Protein AF-A0AAW8Q8Z8-F1 (afdb_monomer_lite)

Structure (mmCIF, N/CA/C/O backbone):
data_AF-A0AAW8Q8Z8-F1
#
_entry.id   AF-A0AAW8Q8Z8-F1
#
loop_
_atom_site.group_PDB
_atom_site.id
_atom_site.type_symbol
_atom_site.label_atom_id
_atom_site.label_alt_id
_atom_site.label_comp_id
_atom_site.label_asym_id
_atom_site.label_entity_id
_atom_site.label_seq_id
_atom_site.pdbx_PDB_ins_code
_atom_site.Cartn_x
_atom_site.Cartn_y
_atom_site.Cartn_z
_atom_site.occupancy
_atom_site.B_iso_or_equiv
_atom_site.auth_seq_id
_atom_site.auth_comp_id
_atom_site.auth_asym_id
_atom_site.auth_atom_id
_atom_site.pdbx_PDB_model_num
ATOM 1 N N . MET A 1 1 ? -15.275 8.521 -16.595 1.00 32.78 1 MET A N 1
ATOM 2 C CA . MET A 1 1 ? -14.794 9.861 -16.170 1.00 32.78 1 MET A CA 1
ATOM 3 C C . MET A 1 1 ? -14.706 9.966 -14.637 1.00 32.78 1 MET A C 1
ATOM 5 O O . MET A 1 1 ? -14.861 11.038 -14.075 1.00 32.78 1 MET A O 1
ATOM 9 N N . THR A 1 2 ? -14.415 8.843 -13.976 1.00 40.28 2 THR A N 1
ATOM 10 C CA . THR A 1 2 ? -14.333 8.640 -12.517 1.00 40.28 2 THR A CA 1
ATOM 11 C C . THR A 1 2 ? -12.889 8.384 -12.063 1.00 40.28 2 THR A C 1
ATOM 13 O O . THR A 1 2 ? -12.534 8.683 -10.934 1.00 40.28 2 THR A O 1
ATOM 16 N N . THR A 1 3 ? -12.022 7.945 -12.980 1.00 50.09 3 THR A N 1
ATOM 17 C CA . THR A 1 3 ? -10.625 7.541 -12.753 1.00 50.09 3 THR A CA 1
ATOM 18 C C . THR A 1 3 ? -9.707 8.685 -12.306 1.00 50.09 3 THR A C 1
ATOM 20 O O . THR A 1 3 ? -8.800 8.476 -11.517 1.00 50.09 3 THR A O 1
ATOM 23 N N . LYS A 1 4 ? -9.952 9.928 -12.746 1.00 41.41 4 LYS A N 1
ATOM 24 C CA . LYS A 1 4 ? -9.010 11.045 -12.526 1.00 41.41 4 LYS A CA 1
ATOM 25 C C . LYS A 1 4 ? -8.970 11.571 -11.081 1.00 41.41 4 LYS A C 1
ATOM 27 O O . LYS A 1 4 ? -7.989 12.195 -10.704 1.00 41.41 4 LYS A O 1
ATOM 32 N N . HIS A 1 5 ? -10.026 11.347 -10.293 1.00 44.41 5 HIS A N 1
ATOM 33 C CA . HIS A 1 5 ? -10.096 11.787 -8.890 1.00 44.41 5 HIS A CA 1
ATOM 34 C C . HIS A 1 5 ? -9.506 10.748 -7.922 1.00 44.41 5 HIS A C 1
ATOM 36 O O . HIS A 1 5 ? -8.988 11.119 -6.877 1.00 44.41 5 HIS A O 1
ATOM 42 N N . TYR A 1 6 ? -9.536 9.465 -8.297 1.00 58.19 6 TYR A N 1
ATOM 43 C CA . TYR A 1 6 ? -8.919 8.374 -7.537 1.00 58.19 6 TYR A CA 1
ATOM 44 C C . TYR A 1 6 ? -7.388 8.430 -7.563 1.00 58.19 6 TYR A C 1
ATOM 46 O O . TYR A 1 6 ? -6.739 8.115 -6.574 1.00 58.19 6 TYR A O 1
ATOM 54 N N . VAL A 1 7 ? -6.827 8.909 -8.672 1.00 61.44 7 VAL A N 1
ATOM 55 C CA . VAL A 1 7 ? -5.385 8.910 -8.929 1.00 61.44 7 VAL A CA 1
ATOM 56 C C . VAL A 1 7 ? -4.623 9.903 -8.041 1.00 61.44 7 VAL A C 1
ATOM 58 O O . VAL A 1 7 ? -3.568 9.558 -7.534 1.00 61.44 7 VAL A O 1
ATOM 61 N N . LEU A 1 8 ? -5.148 11.105 -7.777 1.00 61.59 8 LEU A N 1
ATOM 62 C CA . LEU A 1 8 ? -4.345 12.167 -7.145 1.00 61.59 8 LEU A CA 1
ATOM 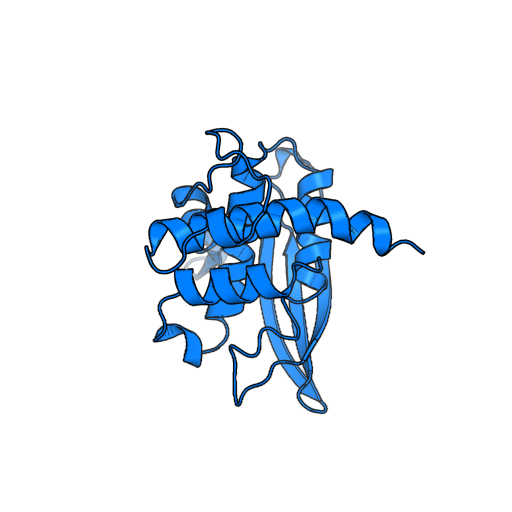63 C C . LEU A 1 8 ? -4.081 11.961 -5.644 1.00 61.59 8 LEU A C 1
ATOM 65 O O . LEU A 1 8 ? -2.961 12.190 -5.190 1.00 61.59 8 LEU A O 1
ATOM 69 N N . ASN A 1 9 ? -5.086 11.525 -4.874 1.00 70.56 9 ASN A N 1
ATOM 70 C CA . ASN A 1 9 ? -4.913 11.310 -3.430 1.00 70.56 9 ASN A CA 1
ATOM 71 C C . ASN A 1 9 ? -3.958 10.145 -3.167 1.00 70.56 9 ASN A C 1
ATOM 73 O O . ASN A 1 9 ? -2.993 10.296 -2.421 1.00 70.56 9 ASN A O 1
ATOM 77 N N . VAL A 1 10 ? -4.180 9.029 -3.863 1.00 83.44 10 VAL A N 1
AT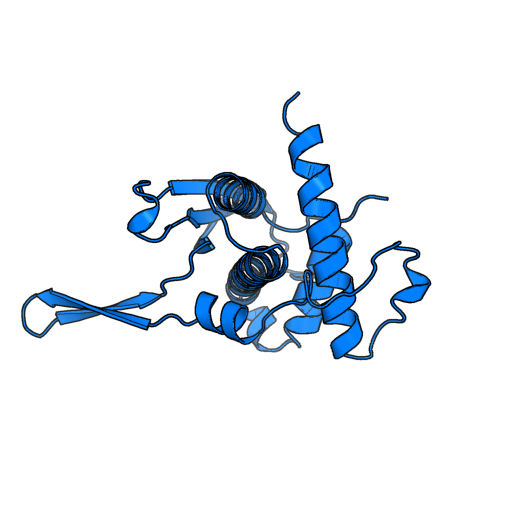OM 78 C CA . VAL A 1 10 ? -3.343 7.840 -3.715 1.00 83.44 10 VAL A CA 1
ATOM 79 C C . VAL A 1 10 ? -1.931 8.092 -4.242 1.00 83.44 10 VAL A C 1
ATOM 81 O O . VAL A 1 10 ? -0.970 7.645 -3.633 1.00 83.44 10 VAL A O 1
ATOM 84 N N . GLN A 1 11 ? -1.755 8.897 -5.296 1.00 83.38 11 GLN A N 1
ATOM 85 C CA . GLN A 1 11 ? -0.421 9.295 -5.760 1.00 83.38 11 GLN A CA 1
ATOM 86 C C . GLN A 1 11 ? 0.385 10.048 -4.697 1.00 83.38 11 GLN A C 1
ATOM 88 O O . GLN A 1 11 ? 1.570 9.772 -4.536 1.00 83.38 11 GLN A O 1
ATOM 93 N N . SER A 1 12 ? -0.219 10.984 -3.958 1.00 85.81 12 SER A N 1
ATOM 94 C CA . SER A 1 12 ? 0.491 11.694 -2.880 1.00 85.81 12 SER A CA 1
ATOM 95 C C . SER A 1 12 ? 0.935 10.743 -1.765 1.00 85.81 12 SER A C 1
ATOM 97 O O . SER A 1 12 ? 2.028 10.878 -1.213 1.00 85.81 12 SER A O 1
ATOM 99 N N . GLU A 1 13 ? 0.095 9.766 -1.443 1.00 90.38 13 GLU A N 1
ATOM 100 C CA . GLU A 1 13 ? 0.360 8.749 -0.429 1.00 90.38 13 GLU A CA 1
ATOM 101 C C . GLU A 1 13 ? 1.444 7.769 -0.892 1.00 90.38 13 GLU A C 1
ATOM 103 O O . GLU A 1 13 ? 2.383 7.507 -0.147 1.00 90.38 13 GLU A O 1
ATOM 108 N N . LEU A 1 14 ? 1.404 7.325 -2.152 1.00 89.62 14 LEU A N 1
ATOM 109 C CA . LEU A 1 14 ? 2.443 6.492 -2.767 1.00 89.62 14 LEU A CA 1
ATOM 110 C C . LEU A 1 14 ? 3.790 7.209 -2.849 1.00 89.62 14 LEU A C 1
ATOM 112 O O . LEU A 1 14 ? 4.819 6.595 -2.567 1.00 89.62 14 LEU A O 1
ATOM 116 N N . LYS A 1 15 ? 3.806 8.506 -3.187 1.00 88.81 15 LYS A N 1
ATOM 117 C CA . LYS A 1 15 ? 5.026 9.322 -3.120 1.00 88.81 15 LYS A CA 1
ATOM 118 C C . LYS A 1 15 ? 5.559 9.361 -1.684 1.00 88.81 15 LYS A C 1
ATOM 120 O O . LYS A 1 15 ? 6.750 9.164 -1.467 1.00 88.81 15 LYS A O 1
ATOM 125 N N . THR A 1 16 ? 4.677 9.554 -0.700 1.00 90.19 16 THR A N 1
ATOM 126 C CA . THR A 1 16 ? 5.046 9.599 0.726 1.00 90.19 16 THR A CA 1
ATOM 127 C C . THR A 1 16 ? 5.638 8.270 1.191 1.00 90.19 16 THR A C 1
ATOM 129 O O . THR A 1 16 ? 6.681 8.267 1.847 1.00 90.19 16 THR A O 1
ATOM 132 N N . ILE A 1 17 ? 5.024 7.153 0.793 1.00 90.38 17 ILE A N 1
ATOM 133 C CA . ILE A 1 17 ? 5.504 5.801 1.082 1.00 90.38 17 ILE A CA 1
ATOM 134 C C . ILE A 1 17 ? 6.865 5.561 0.426 1.00 90.38 17 ILE A C 1
ATOM 136 O O . ILE A 1 17 ? 7.828 5.218 1.108 1.00 90.38 17 ILE A O 1
ATOM 140 N N . SER A 1 18 ? 6.972 5.824 -0.878 1.00 87.44 18 SER A N 1
ATOM 141 C CA . SER A 1 18 ? 8.213 5.679 -1.650 1.00 87.44 18 SER A CA 1
ATOM 142 C C . SER A 1 18 ? 9.366 6.465 -1.030 1.00 87.44 18 SER A C 1
ATOM 144 O O . SER A 1 18 ? 10.452 5.919 -0.846 1.00 87.44 18 SER A O 1
ATOM 146 N N . SER A 1 19 ? 9.132 7.731 -0.672 1.00 86.25 19 SER A N 1
ATOM 147 C CA . SER A 1 19 ? 10.139 8.567 -0.022 1.00 86.25 19 SER A CA 1
ATOM 148 C C . SER A 1 19 ? 10.614 7.956 1.291 1.00 86.25 19 SER A C 1
ATOM 150 O O . SER A 1 19 ? 11.814 7.846 1.499 1.00 86.25 19 SER A O 1
ATOM 152 N N . GLN A 1 20 ? 9.712 7.512 2.169 1.00 86.62 20 GLN A N 1
ATOM 153 C CA . GLN A 1 20 ? 10.115 6.960 3.470 1.00 86.62 20 GLN A CA 1
ATOM 154 C C . GLN A 1 20 ? 10.914 5.661 3.330 1.00 86.62 20 GLN A C 1
ATOM 156 O O . GLN A 1 20 ? 12.012 5.562 3.878 1.00 86.62 20 GLN A O 1
ATOM 161 N N . LEU A 1 21 ? 10.430 4.713 2.524 1.00 85.62 21 LEU A N 1
ATOM 162 C CA . LEU A 1 21 ? 11.082 3.414 2.315 1.00 85.62 21 LEU A CA 1
ATOM 163 C C . LEU A 1 21 ? 12.487 3.549 1.722 1.00 85.62 21 LEU A C 1
ATOM 165 O O . LEU A 1 21 ? 13.453 2.937 2.183 1.00 85.62 21 LEU A O 1
ATOM 169 N N . LEU A 1 22 ? 12.624 4.383 0.691 1.00 79.00 22 LEU A N 1
ATOM 170 C CA . LEU A 1 22 ? 13.912 4.593 0.038 1.00 79.00 22 LEU A CA 1
ATOM 171 C C . LEU A 1 22 ? 14.880 5.394 0.931 1.00 79.00 22 LEU A C 1
ATOM 173 O O . LEU A 1 22 ? 16.096 5.236 0.793 1.00 79.00 22 LEU A O 1
ATOM 177 N N . LYS A 1 23 ? 14.363 6.191 1.883 1.00 78.88 23 LYS A N 1
ATOM 178 C CA . LYS A 1 23 ? 15.168 6.896 2.900 1.00 78.88 23 LYS A CA 1
ATOM 179 C C . LYS A 1 23 ? 15.805 5.923 3.864 1.00 78.88 23 LYS A C 1
ATOM 181 O O . LYS A 1 23 ? 17.008 5.985 4.098 1.00 78.88 23 LYS A O 1
ATOM 186 N N . GLU A 1 24 ? 14.978 5.052 4.437 1.00 78.88 24 GLU A N 1
ATOM 187 C CA . GLU A 1 24 ? 15.374 4.116 5.487 1.00 78.88 24 GLU A CA 1
ATOM 188 C C . GLU A 1 24 ? 16.435 3.130 4.985 1.00 78.88 24 GLU A C 1
ATOM 190 O O . GLU A 1 24 ? 17.346 2.765 5.725 1.00 78.88 24 GLU A O 1
ATOM 195 N N . THR A 1 25 ? 16.390 2.777 3.698 1.00 71.38 25 THR A N 1
ATOM 196 C CA . THR A 1 25 ? 17.388 1.902 3.062 1.00 71.38 25 THR A CA 1
ATOM 197 C C . THR A 1 25 ? 18.698 2.614 2.692 1.00 71.38 25 THR A C 1
ATOM 199 O O . THR A 1 25 ? 19.676 1.949 2.346 1.00 71.38 25 THR A O 1
ATOM 202 N N . GLY A 1 26 ? 18.754 3.952 2.750 1.00 66.69 26 GLY A N 1
ATOM 203 C CA . GLY A 1 26 ? 19.949 4.749 2.442 1.00 66.69 26 GLY A CA 1
ATOM 204 C C . GLY A 1 26 ? 20.425 4.661 0.986 1.00 66.69 26 GLY A C 1
ATOM 205 O O . GLY A 1 26 ? 21.570 5.010 0.696 1.00 66.69 26 GLY A O 1
ATOM 206 N N . ARG A 1 27 ? 19.581 4.159 0.072 1.00 62.22 27 ARG A N 1
ATOM 207 C CA . ARG A 1 27 ? 19.961 3.868 -1.323 1.00 62.22 27 ARG A CA 1
ATOM 208 C C . ARG A 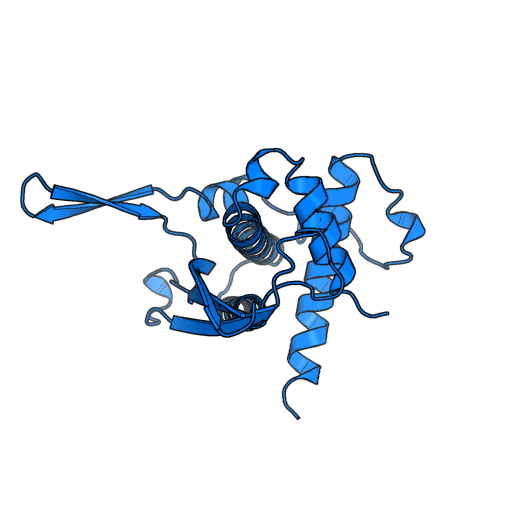1 27 ? 19.674 4.997 -2.305 1.00 62.22 27 ARG A C 1
ATOM 210 O O . ARG A 1 27 ? 20.312 5.038 -3.354 1.00 62.22 27 ARG A O 1
ATOM 217 N N . PHE A 1 28 ? 18.757 5.908 -1.982 1.00 66.94 28 PHE A N 1
ATOM 218 C CA . PHE A 1 28 ? 18.397 7.016 -2.863 1.00 66.94 28 PHE A CA 1
ATOM 219 C C . PHE A 1 28 ? 18.387 8.351 -2.132 1.00 66.94 28 PHE A C 1
ATOM 221 O O . PHE A 1 28 ? 17.920 8.461 -1.000 1.00 66.94 28 PHE A O 1
ATOM 228 N N . ASP A 1 29 ? 18.872 9.373 -2.830 1.00 67.00 29 ASP A N 1
ATOM 229 C CA . ASP A 1 29 ? 18.664 10.757 -2.438 1.00 67.00 29 ASP A CA 1
ATOM 230 C C . ASP A 1 29 ? 17.222 11.146 -2.778 1.00 67.00 29 ASP A C 1
ATOM 232 O O . ASP A 1 29 ? 16.879 11.329 -3.946 1.00 67.00 29 ASP A O 1
ATOM 236 N N . ILE A 1 30 ? 16.358 11.222 -1.770 1.00 67.56 30 ILE A N 1
ATOM 237 C CA . ILE A 1 30 ? 14.940 11.554 -1.967 1.00 67.56 30 ILE A CA 1
ATOM 238 C C . ILE A 1 30 ? 14.763 12.974 -2.476 1.00 67.56 30 ILE A C 1
ATOM 240 O O . ILE A 1 30 ? 13.848 13.229 -3.260 1.00 67.56 30 ILE A O 1
ATOM 244 N N . ASP A 1 31 ? 15.675 13.873 -2.103 1.00 71.06 31 ASP A N 1
ATOM 245 C CA . ASP A 1 31 ? 15.639 15.263 -2.543 1.00 71.06 31 ASP A CA 1
ATOM 246 C C . ASP A 1 31 ? 15.843 15.345 -4.067 1.00 71.06 31 ASP A C 1
ATOM 248 O O . ASP A 1 31 ? 15.324 16.248 -4.727 1.00 71.06 31 ASP A O 1
ATOM 252 N N . SER A 1 32 ? 16.507 14.345 -4.665 1.00 70.38 32 SER A N 1
ATOM 253 C CA . SER A 1 32 ? 16.679 14.233 -6.118 1.00 70.38 32 SER A CA 1
ATOM 254 C C . SER A 1 32 ? 15.387 13.918 -6.883 1.00 70.38 32 SER A C 1
ATOM 256 O O . SER A 1 32 ? 15.342 14.125 -8.097 1.00 70.38 32 SER A O 1
ATOM 258 N N . PHE A 1 33 ? 14.326 13.459 -6.205 1.00 74.12 33 PHE A N 1
ATOM 259 C CA . PHE A 1 33 ? 13.027 13.209 -6.838 1.00 74.12 33 PHE A CA 1
ATOM 260 C C . PHE A 1 33 ? 12.202 14.483 -7.040 1.00 74.12 33 PHE A C 1
ATOM 262 O O . PHE A 1 33 ? 11.226 14.454 -7.785 1.00 74.12 33 PHE A O 1
ATOM 269 N N . GLY A 1 34 ? 12.568 15.601 -6.399 1.00 74.75 34 GLY A N 1
ATOM 270 C CA . GLY A 1 34 ? 11.834 16.864 -6.530 1.00 74.75 34 GLY A CA 1
ATOM 271 C C . GLY A 1 34 ? 10.390 16.798 -6.023 1.00 74.75 34 GLY A C 1
ATOM 272 O O . GLY A 1 34 ? 9.569 17.642 -6.378 1.00 74.75 34 GLY A O 1
ATOM 273 N N . TRP A 1 35 ? 10.055 15.789 -5.217 1.00 84.69 35 TRP A N 1
ATOM 274 C CA . TRP A 1 35 ? 8.744 15.683 -4.597 1.00 84.69 35 TRP A CA 1
ATOM 275 C C . TRP A 1 35 ? 8.672 16.612 -3.388 1.00 84.69 35 TRP A C 1
ATOM 277 O O . TRP A 1 35 ? 9.464 16.506 -2.457 1.00 84.69 35 TRP A O 1
ATOM 287 N N . GLU A 1 36 ? 7.687 17.506 -3.383 1.00 79.25 36 GLU A N 1
ATOM 288 C CA . GLU A 1 36 ? 7.420 18.417 -2.267 1.00 79.25 36 GLU A CA 1
ATOM 289 C C . GLU A 1 36 ? 6.664 17.690 -1.137 1.00 79.25 36 GLU A C 1
ATOM 291 O O . GLU A 1 36 ? 5.514 18.006 -0.838 1.00 79.25 36 GLU A O 1
ATOM 296 N N . ILE A 1 37 ? 7.283 16.666 -0.537 1.00 81.12 37 ILE A N 1
ATOM 297 C CA . ILE A 1 37 ? 6.708 15.929 0.598 1.00 81.12 37 ILE A CA 1
ATOM 298 C C . ILE A 1 37 ? 7.420 16.332 1.879 1.00 81.12 37 ILE A C 1
ATOM 300 O O . ILE A 1 37 ? 8.583 16.000 2.100 1.00 81.12 37 ILE A O 1
ATOM 304 N N . GLU A 1 38 ? 6.691 17.010 2.758 1.00 82.25 38 GLU A N 1
ATOM 305 C CA . GLU A 1 38 ? 7.130 17.221 4.131 1.00 82.25 38 GLU A CA 1
ATOM 306 C C . GLU A 1 38 ? 6.886 15.941 4.939 1.00 82.25 38 GLU A C 1
ATOM 308 O O . GLU A 1 38 ? 5.760 15.449 5.015 1.00 82.25 38 GLU A O 1
ATOM 313 N N . HIS A 1 39 ? 7.941 15.384 5.532 1.00 78.38 39 HIS A N 1
ATOM 314 C CA . HIS A 1 39 ? 7.823 14.247 6.442 1.00 78.38 39 HIS A CA 1
ATOM 315 C C . HIS A 1 39 ? 7.531 14.752 7.854 1.00 78.38 39 HIS A C 1
ATOM 317 O O . HIS A 1 39 ? 8.374 15.414 8.462 1.00 78.38 39 HIS A O 1
ATOM 323 N N . THR A 1 40 ? 6.348 14.423 8.364 1.00 85.12 40 THR A N 1
ATOM 324 C CA . THR A 1 40 ? 5.879 14.775 9.707 1.00 85.12 40 THR A CA 1
ATOM 325 C C . THR A 1 40 ? 5.442 13.515 10.448 1.00 85.12 40 THR A C 1
ATOM 327 O O . THR A 1 40 ? 5.231 12.465 9.842 1.00 85.12 40 THR A O 1
ATOM 330 N N . ASP A 1 41 ? 5.247 13.615 11.763 1.00 82.88 41 ASP A N 1
ATOM 331 C CA . ASP A 1 41 ? 4.714 12.498 12.554 1.00 82.88 41 ASP A CA 1
ATOM 332 C C . ASP A 1 41 ? 3.320 12.050 12.053 1.00 82.88 41 ASP A C 1
ATOM 334 O O . ASP A 1 41 ? 2.965 10.877 12.156 1.00 82.88 41 ASP A O 1
ATOM 338 N N . ASP A 1 42 ? 2.547 12.958 11.441 1.00 85.69 42 ASP A N 1
ATOM 339 C CA . ASP A 1 42 ? 1.198 12.683 10.929 1.00 85.69 42 ASP A CA 1
ATOM 340 C C . ASP A 1 42 ? 1.183 11.791 9.680 1.00 85.69 42 ASP A C 1
ATOM 342 O O . ASP A 1 42 ? 0.163 11.156 9.404 1.00 85.69 42 ASP A O 1
ATOM 346 N N . ASN A 1 43 ? 2.272 11.752 8.905 1.00 87.75 43 ASN A N 1
ATOM 347 C CA . ASN A 1 43 ? 2.377 10.948 7.685 1.00 87.75 43 ASN A CA 1
ATOM 348 C C . ASN A 1 43 ? 3.497 9.902 7.737 1.00 87.75 43 ASN A C 1
ATOM 350 O O . ASN A 1 43 ? 3.811 9.301 6.710 1.00 87.75 43 ASN A O 1
ATOM 354 N N . TYR A 1 44 ? 4.062 9.655 8.920 1.00 90.12 44 TYR A N 1
ATOM 355 C CA . TYR A 1 44 ? 5.019 8.580 9.149 1.00 90.12 44 TYR A CA 1
ATOM 356 C C . TYR A 1 44 ? 4.358 7.200 8.996 1.00 90.12 44 TYR A C 1
ATOM 358 O O . TYR A 1 44 ? 3.223 7.002 9.434 1.00 90.12 44 TYR A O 1
ATOM 366 N N . ILE A 1 45 ? 5.052 6.247 8.369 1.00 89.44 45 ILE A N 1
ATOM 367 C CA . ILE A 1 45 ? 4.599 4.852 8.303 1.00 89.44 45 ILE A CA 1
ATOM 368 C C . ILE A 1 45 ? 4.854 4.189 9.655 1.00 89.44 45 ILE A C 1
ATOM 370 O O . ILE A 1 45 ? 5.995 4.027 10.079 1.00 89.44 45 ILE A O 1
ATOM 374 N N . ASP A 1 46 ? 3.787 3.747 10.308 1.00 87.50 46 ASP A N 1
ATOM 375 C CA . ASP A 1 46 ? 3.866 2.923 11.502 1.00 87.50 46 ASP A CA 1
ATOM 376 C C . ASP A 1 46 ? 4.123 1.461 11.109 1.00 87.50 46 ASP A C 1
ATOM 378 O O . ASP A 1 46 ? 3.239 0.723 10.658 1.00 87.50 46 ASP A O 1
ATOM 382 N N . TRP A 1 47 ? 5.371 1.038 11.289 1.00 80.94 47 TRP A N 1
ATOM 383 C CA . TRP A 1 47 ? 5.817 -0.315 10.985 1.00 80.94 47 TRP A CA 1
ATOM 384 C C . TRP A 1 47 ? 5.179 -1.395 11.867 1.00 80.94 47 TRP A C 1
ATOM 386 O O . TRP A 1 47 ? 5.043 -2.531 11.406 1.00 80.94 47 TRP A O 1
ATOM 396 N N . ASP A 1 48 ? 4.724 -1.059 13.078 1.00 82.19 48 ASP A N 1
ATOM 397 C CA . ASP A 1 48 ? 3.977 -1.993 13.923 1.00 82.19 48 ASP A CA 1
ATOM 398 C C . ASP A 1 48 ? 2.579 -2.235 13.341 1.00 82.19 48 ASP A C 1
ATOM 400 O O . ASP A 1 48 ? 2.084 -3.364 13.384 1.00 82.19 48 ASP A O 1
ATOM 404 N N . ILE A 1 49 ? 1.964 -1.221 12.717 1.00 83.50 49 ILE A N 1
ATOM 405 C CA . ILE A 1 49 ? 0.720 -1.392 11.954 1.00 83.50 49 ILE A CA 1
ATOM 406 C C . ILE A 1 49 ? 0.977 -2.172 10.669 1.00 83.50 49 ILE A C 1
ATOM 408 O O . ILE A 1 49 ? 0.201 -3.069 10.371 1.00 83.50 49 ILE A O 1
ATOM 412 N N . VAL A 1 50 ? 2.048 -1.898 9.916 1.00 81.38 50 VAL A N 1
ATOM 413 C CA . VAL A 1 50 ? 2.381 -2.657 8.690 1.00 81.38 50 VAL A CA 1
ATOM 414 C C . VAL A 1 50 ? 2.577 -4.145 9.000 1.00 81.38 50 VAL A C 1
ATOM 416 O O . VAL A 1 50 ? 1.989 -5.012 8.342 1.00 81.38 50 VAL A O 1
ATOM 419 N N . ALA A 1 51 ? 3.367 -4.448 10.033 1.00 69.62 51 ALA A N 1
ATOM 420 C CA . ALA A 1 51 ? 3.568 -5.807 10.516 1.00 69.62 51 ALA A CA 1
ATOM 421 C C . ALA A 1 51 ? 2.265 -6.384 11.088 1.00 69.62 51 ALA A C 1
ATOM 423 O O . ALA A 1 51 ? 1.906 -7.516 10.786 1.00 69.62 51 ALA A O 1
ATOM 424 N N . GLY A 1 52 ? 1.500 -5.603 11.850 1.00 62.34 52 GLY A N 1
ATOM 425 C CA . GLY A 1 52 ? 0.178 -5.984 12.343 1.00 62.34 52 GLY A CA 1
ATOM 426 C C . GLY A 1 52 ? -0.793 -6.329 11.212 1.00 62.34 52 GLY A C 1
ATOM 427 O O . GLY A 1 52 ? -1.482 -7.337 11.291 1.00 62.34 52 GLY A O 1
ATOM 428 N N . ASN A 1 53 ? -0.799 -5.575 10.117 1.00 58.50 53 ASN A N 1
ATOM 429 C CA . ASN A 1 53 ? -1.597 -5.854 8.928 1.00 58.50 53 ASN A CA 1
ATOM 430 C C . ASN A 1 53 ? -1.148 -7.181 8.293 1.00 58.50 53 ASN A C 1
ATOM 432 O O . ASN A 1 53 ? -1.964 -8.061 8.051 1.00 58.50 53 ASN A O 1
ATOM 436 N N . SER A 1 54 ? 0.166 -7.386 8.189 1.00 50.97 54 SER A N 1
ATOM 437 C CA . SER A 1 54 ? 0.766 -8.617 7.658 1.00 50.97 54 SER A CA 1
ATOM 438 C C . SER A 1 54 ? 0.594 -9.848 8.574 1.00 50.97 54 SER A C 1
ATOM 440 O O . SER A 1 54 ? 0.747 -10.978 8.113 1.00 50.97 54 SER A O 1
ATOM 442 N N . PHE A 1 55 ? 0.299 -9.667 9.872 1.00 45.81 55 PHE A N 1
ATOM 443 C CA . PHE A 1 55 ? 0.406 -10.735 10.880 1.00 45.81 55 PHE A CA 1
ATOM 444 C C . PHE A 1 55 ? -0.678 -10.753 11.978 1.00 45.81 55 PHE A C 1
ATOM 446 O O . PHE A 1 55 ? -0.543 -11.534 12.923 1.00 45.81 55 PHE A O 1
ATOM 453 N N . MET A 1 56 ? -1.761 -9.962 11.910 1.00 48.84 56 MET A N 1
ATOM 454 C CA . MET A 1 56 ? -2.791 -9.957 12.964 1.00 48.84 56 MET A CA 1
ATOM 455 C C . MET A 1 56 ? -3.456 -11.331 13.063 1.00 48.84 56 MET A C 1
ATOM 457 O O . MET A 1 56 ? -4.272 -11.723 12.230 1.00 48.84 56 MET A O 1
ATOM 461 N N . TYR A 1 57 ? -3.086 -12.058 14.112 1.00 45.69 57 TYR A N 1
ATOM 462 C CA . TYR A 1 57 ? -3.477 -13.431 14.370 1.00 45.69 57 TYR A CA 1
ATOM 463 C C . TYR A 1 57 ? -4.833 -13.455 15.076 1.00 45.69 57 TYR A C 1
ATOM 465 O O . TYR A 1 57 ? -4.924 -13.162 16.269 1.00 45.69 57 TYR A O 1
ATOM 473 N N . ARG A 1 58 ? -5.902 -13.812 14.358 1.00 47.19 58 ARG A N 1
ATOM 474 C CA . ARG A 1 58 ? -7.153 -14.225 14.999 1.00 47.19 58 ARG A CA 1
ATOM 475 C C . ARG A 1 58 ? -7.262 -15.735 14.908 1.00 47.19 58 ARG A C 1
ATOM 477 O O . ARG A 1 58 ? -7.308 -16.295 13.816 1.00 47.19 58 ARG A O 1
ATOM 484 N N . THR A 1 59 ? -7.337 -16.379 16.060 1.00 50.59 59 THR A N 1
ATOM 485 C CA . THR A 1 59 ? -7.740 -17.774 16.171 1.00 50.59 59 THR A CA 1
ATOM 486 C C . THR A 1 59 ? -9.212 -17.845 16.508 1.00 50.59 59 THR A C 1
ATOM 488 O O . THR A 1 59 ? -9.666 -17.264 17.493 1.00 50.59 59 THR A O 1
ATOM 491 N N . GLU A 1 60 ? -9.962 -18.550 15.674 1.00 50.78 60 GLU A N 1
ATOM 492 C CA . GLU A 1 60 ? -11.353 -18.876 15.945 1.00 50.78 60 GLU A CA 1
ATOM 493 C C . GLU A 1 60 ? -11.504 -20.393 15.952 1.00 50.78 60 GLU A C 1
ATOM 495 O O . GLU A 1 60 ? -11.006 -21.097 15.070 1.00 50.78 60 GLU A O 1
ATOM 500 N N . GLU A 1 61 ? -12.159 -20.909 16.986 1.00 58.66 61 GLU A N 1
ATOM 501 C CA . GLU A 1 61 ? -12.526 -22.315 17.056 1.00 58.66 61 GLU A CA 1
ATOM 502 C C . GLU A 1 61 ? -13.836 -22.486 16.282 1.00 58.66 61 GLU A C 1
ATOM 504 O O . GLU A 1 61 ? -14.914 -22.147 16.767 1.00 58.66 61 GLU A O 1
ATOM 509 N N . THR A 1 62 ? -13.728 -22.943 15.034 1.00 58.88 62 THR A N 1
ATOM 510 C CA . THR A 1 62 ? -14.893 -23.127 14.147 1.00 58.88 62 THR A CA 1
ATOM 511 C C . THR A 1 62 ? -15.702 -24.371 14.516 1.00 58.88 62 THR A C 1
ATOM 513 O O . THR A 1 62 ? -16.919 -24.402 14.347 1.00 58.88 62 THR A O 1
ATOM 516 N N . GLU A 1 63 ? -15.026 -25.373 15.079 1.00 54.00 63 GLU A N 1
ATOM 517 C CA . GLU A 1 63 ? -15.573 -26.610 15.636 1.00 54.00 63 GLU A CA 1
ATOM 518 C C . GLU A 1 63 ? -14.687 -27.051 16.815 1.00 54.00 63 GLU A C 1
ATOM 520 O O . GLU A 1 63 ? -13.514 -26.673 16.840 1.00 54.00 63 GLU A O 1
ATOM 525 N N . PRO A 1 64 ? -15.175 -27.871 17.768 1.00 59.75 64 PRO A N 1
ATOM 526 C CA . PRO A 1 64 ? -14.367 -28.328 18.900 1.00 59.75 64 PRO A CA 1
ATOM 527 C C . PRO A 1 64 ? -13.038 -28.966 18.462 1.00 59.75 64 PRO A C 1
ATOM 529 O O . PRO A 1 64 ? -13.023 -30.003 17.798 1.00 59.75 64 PRO A O 1
ATOM 532 N N . GLY A 1 65 ? -11.920 -28.351 18.848 1.00 69.75 65 GLY A N 1
ATOM 533 C CA . GLY A 1 65 ? -10.562 -28.766 18.485 1.00 69.75 65 GLY A CA 1
ATOM 534 C C . GLY A 1 65 ? -10.074 -28.293 17.110 1.00 69.75 65 GLY A C 1
ATOM 535 O O . GLY A 1 65 ? -8.932 -28.578 16.751 1.00 69.75 65 GLY A O 1
ATOM 536 N N . ASN A 1 66 ? -10.896 -27.561 16.355 1.00 39.84 66 ASN A N 1
ATOM 537 C CA . ASN A 1 66 ? -10.596 -27.084 15.009 1.00 39.84 66 ASN A CA 1
ATOM 538 C C . ASN A 1 66 ? -10.376 -25.565 15.026 1.00 39.84 66 ASN A C 1
ATOM 540 O O . ASN A 1 66 ? -11.280 -24.753 14.801 1.00 39.84 66 ASN A O 1
ATOM 544 N N . ILE A 1 67 ? -9.138 -25.195 15.351 1.00 46.53 67 ILE A N 1
ATOM 545 C CA . ILE A 1 67 ? -8.687 -23.808 15.415 1.00 46.53 67 ILE A CA 1
ATOM 546 C C . ILE A 1 67 ? -8.285 -23.374 14.011 1.00 46.53 67 ILE A C 1
ATOM 548 O O . ILE A 1 67 ? -7.292 -23.856 13.464 1.00 46.53 67 ILE A O 1
ATOM 552 N N . VAL A 1 68 ? -9.028 -22.430 13.446 1.00 42.66 68 VAL A N 1
ATOM 553 C CA . VAL A 1 68 ? -8.652 -21.793 12.190 1.00 42.66 68 VAL A CA 1
ATOM 554 C C . VAL A 1 68 ? -7.981 -20.467 12.514 1.00 42.66 68 VAL A C 1
ATOM 556 O O . VAL A 1 68 ? -8.475 -19.669 13.312 1.00 42.66 68 VAL A O 1
ATOM 559 N N . SER A 1 69 ? -6.801 -20.275 11.932 1.00 44.91 69 SER A N 1
ATOM 560 C CA . SER A 1 69 ? -6.049 -19.029 12.041 1.00 44.91 69 SER A CA 1
ATOM 561 C C . SER A 1 69 ? -6.363 -18.181 10.816 1.00 44.91 69 SER A C 1
ATOM 563 O O . SER A 1 69 ? -6.165 -18.640 9.692 1.00 44.91 69 SER A O 1
ATOM 565 N N . TYR A 1 70 ? -6.841 -16.960 11.028 1.00 48.56 70 TYR A N 1
ATOM 566 C CA . TYR A 1 70 ? -7.046 -15.991 9.958 1.00 48.56 70 TYR A CA 1
ATOM 567 C C . TYR A 1 70 ? -6.179 -14.766 10.218 1.00 48.56 70 TYR A C 1
ATOM 569 O O . TYR A 1 70 ? -6.153 -14.234 11.331 1.00 48.56 70 TYR A O 1
ATOM 577 N N . PHE A 1 71 ? -5.497 -14.317 9.170 1.00 51.38 71 PHE A N 1
ATOM 578 C CA . PHE A 1 71 ? -4.794 -13.043 9.154 1.00 51.38 71 PHE A CA 1
ATOM 579 C C . PHE A 1 71 ? -5.835 -11.921 9.035 1.00 51.38 71 PHE A C 1
ATOM 581 O O . PHE A 1 71 ? -6.685 -11.943 8.140 1.00 51.38 71 PHE A O 1
ATOM 588 N N . ARG A 1 72 ? -5.831 -10.971 9.973 1.00 55.53 72 ARG A N 1
ATOM 589 C CA . ARG A 1 72 ? -6.813 -9.879 10.053 1.00 55.53 72 ARG A CA 1
ATOM 590 C C . ARG A 1 72 ? -6.203 -8.555 9.596 1.00 55.53 72 ARG A C 1
ATOM 592 O O . ARG A 1 72 ? -6.200 -7.578 10.333 1.00 55.53 72 ARG A O 1
ATOM 599 N N . SER A 1 73 ? -5.690 -8.540 8.376 1.00 71.88 73 SER A N 1
ATOM 600 C CA . SER A 1 73 ? -5.336 -7.304 7.683 1.00 71.88 73 SER A CA 1
ATOM 601 C C . SER A 1 73 ? -6.619 -6.530 7.338 1.00 71.88 73 SER A C 1
ATOM 603 O O . SER A 1 73 ? -7.579 -7.146 6.854 1.00 71.88 73 SER A O 1
ATOM 605 N N . ILE A 1 74 ? -6.689 -5.216 7.606 1.00 86.62 74 ILE A N 1
ATOM 606 C CA . ILE A 1 74 ? -7.880 -4.409 7.255 1.00 86.62 74 ILE A CA 1
ATOM 607 C C . ILE A 1 74 ? -8.028 -4.340 5.736 1.00 86.62 74 ILE A C 1
ATOM 609 O O . ILE A 1 74 ? -9.147 -4.437 5.236 1.00 86.62 74 ILE A O 1
ATOM 613 N N . ILE A 1 75 ? -6.913 -4.197 5.018 1.00 88.25 75 ILE A N 1
ATOM 614 C CA . ILE A 1 75 ? -6.835 -4.291 3.559 1.00 88.25 75 ILE A CA 1
ATOM 615 C C . ILE A 1 75 ? -5.942 -5.485 3.241 1.00 88.25 75 ILE A C 1
ATOM 617 O O . ILE A 1 75 ? -4.735 -5.397 3.416 1.00 88.25 75 ILE A O 1
ATOM 621 N N . CYS A 1 76 ? -6.536 -6.577 2.770 1.00 83.88 76 CYS A N 1
ATOM 622 C CA . CYS A 1 76 ? -5.852 -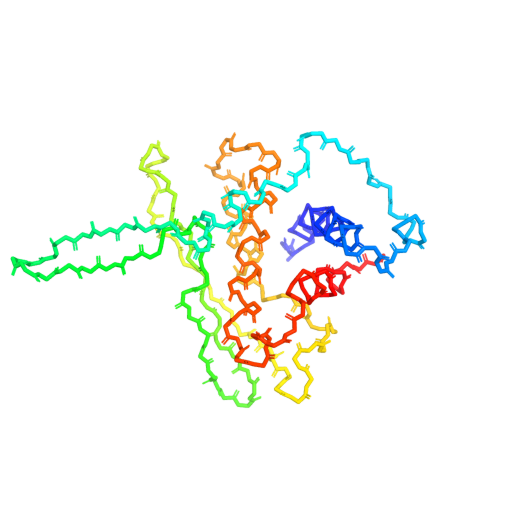7.854 2.614 1.00 83.88 76 CYS A CA 1
ATOM 623 C C . CYS A 1 76 ? -5.837 -8.316 1.161 1.00 83.88 76 CYS A C 1
ATOM 625 O O . CYS A 1 76 ? -6.899 -8.396 0.535 1.00 83.88 76 CYS A O 1
ATOM 627 N N . VAL A 1 77 ? -4.676 -8.711 0.642 1.00 82.50 77 VAL A N 1
ATOM 628 C CA . VAL A 1 77 ? -4.587 -9.439 -0.628 1.00 82.50 77 VAL A CA 1
ATOM 629 C C . VAL A 1 77 ? -4.938 -10.898 -0.359 1.00 82.50 77 VAL A C 1
ATOM 631 O O . VAL A 1 77 ? -4.147 -11.680 0.153 1.00 82.50 77 VAL A O 1
ATOM 634 N N . THR A 1 78 ? -6.173 -11.267 -0.682 1.00 81.12 78 THR A N 1
ATOM 635 C CA . THR A 1 78 ? -6.719 -12.594 -0.351 1.00 81.12 78 THR A CA 1
ATOM 636 C C . THR A 1 78 ? -6.418 -13.659 -1.388 1.00 81.12 78 THR A C 1
ATOM 638 O O . THR A 1 78 ? -6.467 -14.845 -1.067 1.00 81.12 78 THR A O 1
ATOM 641 N N . ASN A 1 79 ? -6.171 -13.256 -2.635 1.00 79.69 79 ASN A N 1
ATOM 642 C CA . ASN A 1 79 ? -5.908 -14.199 -3.705 1.00 79.69 79 ASN A CA 1
ATOM 643 C C . ASN A 1 79 ? -5.128 -13.556 -4.852 1.00 79.69 79 ASN A C 1
ATOM 645 O O . ASN A 1 79 ? -5.429 -12.428 -5.254 1.00 79.69 79 ASN A O 1
ATOM 649 N N . VAL A 1 80 ? -4.173 -14.308 -5.393 1.00 78.06 80 VAL A N 1
ATOM 650 C CA . VAL A 1 80 ? -3.399 -13.974 -6.590 1.00 78.06 80 VAL A CA 1
ATOM 651 C C . VAL A 1 80 ? -3.338 -15.240 -7.438 1.00 78.06 80 VAL A C 1
ATOM 653 O O . VAL A 1 80 ? -2.484 -16.102 -7.247 1.00 78.06 80 VAL A O 1
ATOM 656 N N . GLU A 1 81 ? -4.295 -15.387 -8.350 1.00 81.06 81 GLU A N 1
ATOM 657 C CA . GLU A 1 81 ? -4.411 -16.572 -9.204 1.00 81.06 81 GLU A CA 1
ATOM 658 C C . GLU A 1 81 ? -3.883 -16.283 -10.600 1.00 81.06 81 GLU A C 1
ATOM 660 O O . GLU A 1 81 ? -4.263 -15.293 -11.224 1.00 81.06 81 GLU A O 1
ATOM 665 N N . GLU A 1 82 ? -3.049 -17.177 -11.128 1.00 78.25 82 GLU A N 1
ATOM 666 C CA . GLU A 1 82 ? -2.672 -17.126 -12.536 1.00 78.25 82 GLU A CA 1
ATOM 667 C C . GLU A 1 82 ? -3.908 -17.395 -13.407 1.00 78.25 82 GLU A C 1
ATOM 669 O O . GLU A 1 82 ? -4.501 -18.475 -13.381 1.00 78.25 82 GLU A O 1
ATOM 674 N N . GLY A 1 83 ? -4.309 -16.383 -14.169 1.00 70.06 83 GLY A N 1
ATOM 675 C CA . GLY A 1 83 ? -5.374 -16.454 -15.156 1.00 70.06 83 GLY A CA 1
ATOM 676 C C . GLY A 1 83 ? -4.857 -16.859 -16.538 1.00 70.06 83 GLY A C 1
ATOM 677 O O . GLY A 1 83 ? -3.842 -17.532 -16.703 1.00 70.06 83 GLY A O 1
ATOM 678 N N . VAL A 1 84 ? -5.585 -16.454 -17.580 1.00 67.31 84 VAL A N 1
ATOM 679 C CA . VAL A 1 84 ? -5.261 -16.789 -18.976 1.00 67.31 84 VAL A CA 1
ATOM 680 C C . VAL A 1 84 ? -4.370 -15.695 -19.580 1.00 67.31 84 VAL A C 1
ATOM 682 O O . VAL A 1 84 ? -4.625 -14.511 -19.374 1.00 67.31 84 VAL A O 1
ATOM 685 N N . ASN A 1 85 ? -3.363 -16.078 -20.375 1.00 66.69 85 ASN A N 1
ATOM 686 C CA . ASN A 1 85 ? -2.448 -15.174 -21.100 1.00 66.69 85 ASN A CA 1
ATOM 687 C C . ASN A 1 85 ? -1.521 -14.305 -20.221 1.00 66.69 85 ASN A C 1
ATOM 689 O O . ASN A 1 85 ? -1.212 -13.180 -20.601 1.00 66.69 85 ASN A O 1
ATOM 693 N N . GLY A 1 86 ? -1.066 -14.803 -19.066 1.00 66.12 86 GLY A N 1
ATOM 694 C CA . GLY A 1 86 ? -0.130 -14.063 -18.200 1.00 66.12 86 GLY A CA 1
ATOM 695 C C . GLY A 1 86 ? -0.780 -12.955 -17.362 1.00 66.12 86 GLY A C 1
ATOM 696 O O . GLY A 1 86 ? -0.085 -12.207 -16.681 1.00 66.12 86 GLY A O 1
ATOM 697 N N . LEU A 1 87 ? -2.113 -12.865 -17.384 1.00 79.62 87 LEU A N 1
ATOM 698 C CA . LEU A 1 87 ? -2.881 -12.034 -16.465 1.00 79.62 87 LEU A CA 1
ATOM 699 C C . LEU A 1 87 ? -3.147 -12.798 -15.175 1.00 79.62 87 LEU A C 1
ATOM 701 O O . LEU A 1 87 ? -3.589 -13.942 -15.210 1.00 79.62 87 LEU A O 1
ATOM 705 N N . TYR A 1 88 ? -2.943 -12.136 -14.051 1.00 83.06 88 TYR A N 1
ATOM 706 C CA . TYR A 1 88 ? -3.269 -12.617 -12.724 1.00 83.06 88 TYR A CA 1
ATOM 707 C C . TYR A 1 88 ? -4.570 -11.999 -12.249 1.00 83.06 88 TYR A C 1
ATOM 709 O O . TYR A 1 88 ? -4.764 -10.789 -12.350 1.00 83.06 88 TYR A O 1
ATOM 717 N N . LYS A 1 89 ? -5.459 -12.819 -11.700 1.00 86.69 89 LYS A N 1
ATOM 718 C CA . LYS A 1 89 ? -6.629 -12.333 -10.986 1.00 86.69 89 LYS A CA 1
ATOM 719 C C . LYS A 1 89 ? -6.208 -11.994 -9.561 1.00 86.69 89 LYS A C 1
ATOM 721 O O . LYS A 1 89 ? -5.852 -12.886 -8.793 1.00 86.69 89 LYS A O 1
ATOM 726 N N . VAL A 1 90 ? -6.262 -10.712 -9.218 1.00 85.38 90 VAL A N 1
ATOM 727 C CA . VAL A 1 90 ? -5.952 -10.214 -7.875 1.00 85.38 90 VAL A CA 1
ATOM 728 C C . VAL A 1 90 ? -7.256 -9.897 -7.161 1.00 85.38 90 VAL A C 1
ATOM 730 O O . VAL A 1 90 ? -8.105 -9.187 -7.703 1.00 85.38 90 VAL A O 1
ATOM 733 N N . MET A 1 91 ? -7.416 -10.425 -5.949 1.00 89.62 91 MET A N 1
ATOM 734 C CA . MET A 1 91 ? -8.567 -10.155 -5.093 1.00 89.62 91 MET A CA 1
ATOM 735 C C . MET A 1 91 ? -8.126 -9.533 -3.774 1.00 89.62 91 MET A C 1
ATOM 737 O O . MET A 1 91 ? -7.376 -10.140 -3.006 1.00 89.62 91 MET A O 1
ATOM 741 N N . VAL A 1 92 ? -8.656 -8.347 -3.490 1.00 89.25 92 VAL A N 1
ATOM 742 C CA . VAL A 1 92 ? -8.378 -7.588 -2.271 1.00 89.25 92 VAL A CA 1
ATOM 743 C C . VAL A 1 92 ? -9.649 -7.492 -1.433 1.00 89.25 92 VAL A C 1
ATOM 745 O O . VAL A 1 92 ? -10.721 -7.161 -1.938 1.00 89.25 92 VAL A O 1
ATOM 748 N N . LYS A 1 93 ? -9.539 -7.789 -0.142 1.00 90.75 93 LYS A N 1
ATOM 749 C CA . LYS A 1 93 ? -10.616 -7.697 0.845 1.00 90.75 93 LYS A CA 1
ATOM 750 C C . LYS A 1 93 ? -10.403 -6.468 1.720 1.00 90.75 93 LYS A C 1
ATOM 752 O O . LYS A 1 93 ? -9.294 -6.247 2.192 1.00 90.75 93 LYS A O 1
ATOM 757 N N . VAL A 1 94 ? -11.477 -5.736 2.006 1.00 90.94 94 VAL A N 1
ATOM 758 C CA . VAL A 1 94 ? -11.530 -4.752 3.090 1.00 90.94 94 VAL A CA 1
ATOM 759 C C . VAL A 1 94 ? -12.458 -5.253 4.190 1.00 90.94 94 VAL A C 1
ATOM 761 O O . VAL A 1 94 ? -13.643 -5.494 3.948 1.00 90.94 94 VAL A O 1
ATOM 764 N N . ASP A 1 95 ? -11.911 -5.411 5.390 1.00 88.50 95 ASP A N 1
ATOM 765 C CA . ASP A 1 95 ? -12.584 -5.955 6.572 1.00 88.50 95 ASP A CA 1
ATOM 766 C C . ASP A 1 95 ? -12.420 -4.972 7.738 1.00 88.50 95 ASP A C 1
ATOM 768 O O . ASP A 1 95 ? -11.420 -4.975 8.458 1.00 88.50 95 ASP A O 1
ATOM 772 N N . LEU A 1 96 ? -13.374 -4.045 7.844 1.00 87.00 96 LEU A N 1
ATOM 773 C CA . LEU A 1 96 ? -13.332 -2.970 8.832 1.00 87.00 96 LEU A CA 1
ATOM 774 C C . LEU A 1 96 ? -13.735 -3.481 10.228 1.00 87.00 96 LEU A C 1
ATOM 776 O O . LEU A 1 96 ? -14.546 -4.402 10.338 1.00 87.00 96 LEU A O 1
ATOM 780 N N . PRO A 1 97 ? -13.242 -2.852 11.311 1.00 83.88 97 PRO A N 1
ATOM 781 C CA . PRO A 1 97 ? -13.695 -3.155 12.665 1.00 83.88 97 PRO A CA 1
ATOM 782 C C . PRO A 1 97 ? -15.221 -3.036 12.826 1.00 83.88 97 PRO A C 1
ATOM 784 O O . PRO A 1 97 ? -15.860 -2.177 12.215 1.00 83.88 97 PRO A O 1
ATOM 787 N N . GLU A 1 98 ? -15.804 -3.864 13.699 1.00 80.62 98 GLU A N 1
ATOM 788 C CA . GLU A 1 98 ? -17.264 -3.961 13.897 1.00 80.62 98 GLU A CA 1
ATOM 789 C C . GLU A 1 98 ? -17.928 -2.622 14.250 1.00 80.62 98 GLU A C 1
ATOM 791 O O . GLU A 1 98 ? -19.080 -2.390 13.889 1.00 80.62 98 GLU A O 1
ATOM 796 N N . GLU A 1 99 ? -17.197 -1.714 14.903 1.00 85.75 99 GLU A N 1
ATOM 797 C CA . GLU A 1 99 ? -17.668 -0.370 15.262 1.00 85.75 99 GLU A CA 1
ATOM 798 C C . GLU A 1 99 ? -18.076 0.489 14.054 1.00 85.75 99 GLU A C 1
ATOM 800 O O . GLU A 1 99 ? -18.890 1.402 14.198 1.00 85.75 99 GLU A O 1
ATOM 805 N N . TYR A 1 100 ? -17.556 0.184 12.861 1.00 87.19 100 TYR A N 1
ATOM 806 C CA . TYR A 1 100 ? -17.950 0.850 11.622 1.00 87.19 100 TYR A CA 1
ATOM 807 C C . TYR A 1 100 ? -19.270 0.306 11.059 1.00 87.19 100 TYR A C 1
ATOM 809 O O . TYR A 1 100 ? -19.900 0.974 10.242 1.00 87.19 100 TYR A O 1
ATOM 817 N N . GLY A 1 101 ? -19.716 -0.881 11.490 1.00 85.44 101 GLY A N 1
ATOM 818 C CA . GLY A 1 101 ? -20.991 -1.481 11.083 1.00 85.44 101 GLY A CA 1
ATOM 819 C C . GLY A 1 101 ? -21.102 -1.782 9.584 1.00 85.44 101 GLY A C 1
ATOM 820 O O . GLY A 1 101 ? -22.212 -1.849 9.053 1.00 85.44 101 GLY A O 1
ATOM 821 N N . LEU A 1 102 ? -19.971 -1.926 8.889 1.00 89.81 102 LEU A N 1
ATOM 822 C CA . LEU A 1 102 ? -19.912 -2.156 7.447 1.00 89.81 102 LEU A CA 1
ATOM 823 C C . LEU A 1 102 ? -19.610 -3.627 7.136 1.00 89.81 102 LEU A C 1
ATOM 825 O O . LEU A 1 102 ? -18.807 -4.246 7.833 1.00 89.81 102 LEU A O 1
ATOM 829 N N . PRO A 1 103 ? -20.237 -4.203 6.094 1.00 88.75 103 PRO A N 1
ATOM 830 C CA . PRO A 1 103 ? -19.920 -5.556 5.668 1.00 88.75 103 PRO A CA 1
ATOM 831 C C . PRO A 1 103 ? -18.521 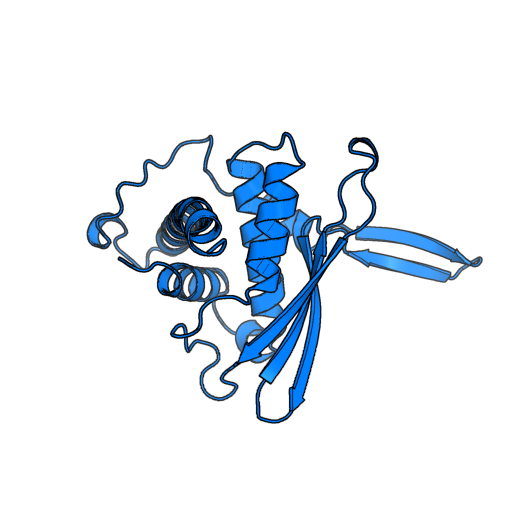-5.616 5.049 1.00 88.75 103 PRO A C 1
ATOM 833 O O . PRO A 1 103 ? -18.043 -4.642 4.462 1.00 88.75 103 PRO A O 1
ATOM 836 N N . VAL A 1 104 ? -17.915 -6.802 5.106 1.00 89.50 104 VAL A N 1
ATOM 837 C CA . VAL A 1 104 ? -16.689 -7.115 4.365 1.00 89.50 104 VAL A CA 1
ATOM 838 C C . VAL A 1 104 ? -16.906 -6.840 2.877 1.00 89.50 104 VAL A C 1
ATOM 840 O O . VAL A 1 104 ? -17.909 -7.267 2.297 1.00 89.50 104 VAL A O 1
ATOM 843 N N . LYS A 1 105 ? -15.956 -6.143 2.251 1.00 94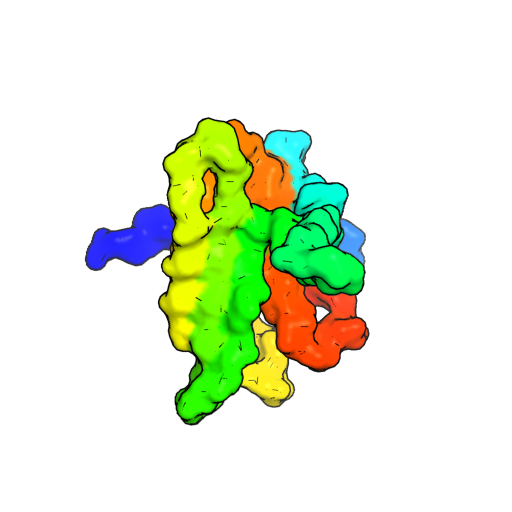.25 105 LYS A N 1
ATOM 844 C CA . LYS A 1 105 ? -16.016 -5.778 0.834 1.00 94.25 105 LYS A CA 1
ATOM 845 C C . LYS A 1 105 ? -14.854 -6.384 0.060 1.00 94.25 105 LYS A C 1
ATOM 847 O O . LYS A 1 105 ? -13.736 -6.412 0.555 1.00 94.25 105 LYS A O 1
ATOM 852 N N . PHE A 1 106 ? -15.121 -6.828 -1.164 1.00 93.81 106 PHE A N 1
ATOM 853 C CA . PHE A 1 106 ? -14.121 -7.408 -2.057 1.00 93.81 106 PHE A CA 1
ATOM 854 C C . PHE A 1 106 ? -13.967 -6.554 -3.312 1.00 93.81 106 PHE A C 1
ATOM 856 O O . PHE A 1 106 ? -14.950 -6.024 -3.835 1.00 93.81 106 PHE A O 1
ATOM 863 N N . PHE A 1 107 ? -12.730 -6.457 -3.779 1.00 92.62 107 PHE A N 1
ATOM 864 C CA . PHE A 1 107 ? -12.312 -5.781 -4.997 1.00 92.62 107 PHE A CA 1
ATOM 865 C C . PHE A 1 107 ? -11.531 -6.783 -5.836 1.00 92.62 107 PHE A C 1
ATOM 867 O O . PHE A 1 107 ? -10.725 -7.545 -5.299 1.00 92.62 107 PHE A O 1
ATOM 874 N N . GLU A 1 108 ? -11.784 -6.810 -7.139 1.00 92.50 108 GLU A N 1
ATOM 875 C CA . GLU A 1 108 ? -11.103 -7.721 -8.053 1.00 92.50 108 GLU A CA 1
ATOM 876 C C . GLU A 1 108 ? -10.630 -6.986 -9.300 1.00 92.50 108 GLU A C 1
ATOM 878 O O . GLU A 1 108 ? -11.333 -6.132 -9.840 1.00 92.50 108 GLU A O 1
ATOM 883 N N . CYS A 1 109 ? -9.443 -7.343 -9.776 1.00 87.62 109 CYS A N 1
ATOM 884 C CA . CYS A 1 109 ? -8.936 -6.876 -11.057 1.00 87.62 109 CYS A CA 1
ATOM 885 C C . CYS A 1 109 ? -8.074 -7.952 -11.722 1.00 87.62 109 CYS A C 1
ATOM 887 O O . CYS A 1 109 ? -7.620 -8.904 -11.082 1.00 87.62 109 CYS A O 1
ATOM 889 N N . ASN A 1 110 ? -7.837 -7.778 -13.021 1.00 87.94 110 ASN A N 1
ATOM 890 C CA . ASN A 1 110 ? -6.784 -8.503 -13.720 1.00 87.94 110 ASN A CA 1
ATOM 891 C C . ASN A 1 110 ? -5.524 -7.639 -13.707 1.00 87.94 110 ASN A C 1
ATOM 893 O O . ASN A 1 110 ? -5.597 -6.449 -14.003 1.00 87.94 110 ASN A O 1
ATOM 897 N N . TYR A 1 111 ? -4.388 -8.240 -13.388 1.00 83.31 111 TYR A N 1
ATOM 898 C CA . TYR A 1 111 ? -3.095 -7.584 -13.302 1.00 83.31 111 TYR A CA 1
ATOM 899 C C . TYR A 1 111 ? -2.083 -8.337 -14.159 1.00 83.31 111 TYR A C 1
ATOM 901 O O . TYR A 1 111 ? -2.004 -9.561 -14.110 1.00 83.31 111 TYR A O 1
ATOM 909 N N . GLU A 1 112 ? -1.325 -7.624 -14.977 1.00 79.44 112 GLU A N 1
ATOM 910 C CA . GLU A 1 112 ? -0.313 -8.238 -15.828 1.00 79.44 112 GLU A CA 1
ATOM 911 C C . GLU A 1 112 ? 1.007 -8.305 -15.065 1.00 79.44 112 GLU A C 1
ATOM 913 O O . GLU A 1 112 ? 1.703 -7.304 -14.932 1.00 79.44 112 GLU A O 1
ATOM 918 N N . PHE A 1 113 ? 1.328 -9.486 -14.543 1.00 72.94 113 PHE A N 1
ATOM 919 C CA . PHE A 1 113 ? 2.563 -9.709 -13.802 1.00 72.94 113 PHE A CA 1
ATOM 920 C C . PHE A 1 113 ? 3.631 -10.293 -14.723 1.00 72.94 113 PHE A C 1
ATOM 922 O O . PHE A 1 113 ? 3.451 -11.369 -15.306 1.00 72.94 113 PHE A O 1
ATOM 929 N N . ASP A 1 114 ? 4.769 -9.611 -14.817 1.00 70.50 114 ASP A N 1
ATOM 930 C CA . ASP A 1 114 ? 5.928 -10.140 -15.521 1.00 70.50 114 ASP A CA 1
ATOM 931 C C . ASP A 1 114 ? 6.700 -11.112 -14.616 1.00 70.50 114 ASP A C 1
ATOM 933 O O . ASP A 1 114 ? 7.541 -10.732 -13.808 1.00 70.50 114 ASP A O 1
ATOM 937 N N . LYS A 1 115 ? 6.451 -12.415 -14.791 1.00 63.88 115 LYS A N 1
ATOM 938 C CA . LYS A 1 115 ? 7.205 -13.478 -14.101 1.00 63.88 115 LYS A CA 1
ATOM 939 C C . LYS A 1 115 ? 8.713 -13.442 -14.380 1.00 63.88 115 LYS A C 1
ATOM 941 O O . LYS A 1 115 ? 9.478 -14.016 -13.608 1.00 63.88 115 LYS A O 1
ATOM 946 N N . SER A 1 116 ? 9.133 -12.887 -15.518 1.00 64.81 116 SER A N 1
ATOM 947 C CA . SER A 1 116 ? 10.539 -12.843 -15.934 1.00 64.81 116 SER A CA 1
ATOM 948 C C . SER A 1 116 ? 11.289 -11.660 -15.330 1.00 64.81 116 SER A C 1
ATOM 950 O O . SER A 1 116 ? 12.495 -11.754 -15.096 1.00 64.81 116 SER A O 1
ATOM 952 N N . ASN A 1 117 ? 10.559 -10.593 -15.014 1.00 65.94 117 ASN A N 1
ATOM 953 C CA . ASN A 1 117 ? 11.033 -9.468 -14.237 1.00 65.94 117 ASN A CA 1
ATOM 954 C C . ASN A 1 117 ? 9.921 -9.011 -13.284 1.00 65.94 117 ASN A C 1
ATOM 956 O O . ASN A 1 117 ? 9.185 -8.084 -13.602 1.00 65.94 117 ASN A O 1
ATOM 960 N N . PRO A 1 118 ? 9.802 -9.627 -12.098 1.00 56.91 118 PRO A N 1
ATOM 961 C CA . PRO A 1 118 ? 8.810 -9.222 -11.107 1.00 56.91 118 PRO A CA 1
ATOM 962 C C . PRO A 1 118 ? 8.939 -7.749 -10.714 1.00 56.91 118 PRO A C 1
ATOM 964 O O . PRO A 1 118 ? 7.955 -7.122 -10.357 1.00 56.91 118 PRO A O 1
ATOM 967 N N . LEU A 1 119 ? 10.153 -7.196 -10.802 1.00 58.44 119 LEU A N 1
ATOM 968 C CA . LEU A 1 119 ? 10.456 -5.780 -10.613 1.00 58.44 119 LEU A CA 1
ATOM 969 C C . LEU A 1 119 ? 10.203 -4.932 -11.866 1.00 58.44 119 LEU A C 1
ATOM 971 O O . LEU A 1 119 ? 10.700 -3.808 -11.945 1.00 58.44 119 LEU A O 1
ATOM 975 N N . ASP A 1 120 ? 9.499 -5.438 -12.878 1.00 66.62 120 ASP A N 1
ATOM 976 C CA . ASP A 1 120 ? 9.022 -4.603 -13.973 1.00 66.62 120 ASP A CA 1
ATOM 977 C C . ASP A 1 120 ? 7.938 -3.672 -13.434 1.00 66.62 120 ASP A C 1
ATOM 979 O O . ASP A 1 120 ? 6.738 -3.943 -13.449 1.00 66.62 120 ASP A O 1
ATOM 983 N N . THR A 1 121 ? 8.404 -2.544 -12.918 1.00 61.09 121 THR A N 1
ATOM 984 C CA . THR A 1 121 ? 7.571 -1.551 -12.266 1.00 61.09 121 THR A CA 1
ATOM 985 C C . THR A 1 121 ? 6.753 -0.733 -13.265 1.00 61.09 121 THR A C 1
ATOM 987 O O . THR A 1 121 ? 5.931 0.074 -12.851 1.00 61.09 121 THR A O 1
ATOM 990 N N . THR A 1 122 ? 6.886 -0.963 -14.580 1.00 66.50 122 THR A N 1
ATOM 991 C CA . THR A 1 122 ? 6.132 -0.227 -15.613 1.00 66.50 122 THR A CA 1
ATOM 992 C C . THR A 1 122 ? 4.614 -0.374 -15.500 1.00 66.50 122 THR A C 1
ATOM 994 O O . THR A 1 122 ? 3.886 0.406 -16.117 1.00 66.50 122 THR A O 1
ATOM 997 N N . LYS A 1 123 ? 4.134 -1.359 -14.731 1.00 69.62 123 LYS A N 1
ATOM 998 C CA . LYS A 1 123 ? 2.706 -1.644 -14.545 1.00 69.62 123 LYS A CA 1
ATOM 999 C C . LYS A 1 123 ? 2.186 -1.409 -13.132 1.00 69.62 123 LYS A C 1
ATOM 1001 O O . LYS A 1 123 ? 0.985 -1.575 -12.931 1.00 69.62 123 LYS A O 1
ATOM 1006 N N . GLY A 1 124 ? 3.051 -1.022 -12.192 1.00 74.38 124 GLY A N 1
ATOM 1007 C CA . GLY A 1 124 ? 2.589 -0.575 -10.884 1.00 74.38 124 GLY A CA 1
ATOM 1008 C C . GLY A 1 124 ? 1.913 -1.628 -10.010 1.00 74.38 124 GLY A C 1
ATOM 1009 O O . GLY A 1 124 ? 2.152 -2.819 -10.194 1.00 74.38 124 GLY A O 1
ATOM 1010 N N . TYR A 1 125 ? 1.057 -1.212 -9.074 1.00 81.69 125 TYR A N 1
ATOM 1011 C CA . TYR A 1 125 ? 0.198 -2.103 -8.280 1.00 81.69 125 TYR A CA 1
ATOM 1012 C C . TYR A 1 125 ? -1.163 -2.383 -8.948 1.00 81.69 125 TYR A C 1
ATOM 1014 O O . TYR A 1 125 ? -1.638 -1.609 -9.778 1.00 81.69 125 TYR A O 1
ATOM 1022 N N . PRO A 1 126 ? -1.846 -3.482 -8.570 1.00 84.88 126 PRO A N 1
ATOM 1023 C CA . PRO A 1 126 ? -3.173 -3.809 -9.092 1.00 84.88 126 PRO A CA 1
ATOM 1024 C C . PRO A 1 126 ? -4.251 -2.772 -8.731 1.00 84.88 126 PRO A C 1
ATOM 1026 O O . PRO A 1 126 ? -4.367 -2.376 -7.571 1.00 84.88 126 PRO A O 1
ATOM 1029 N N . ASP A 1 127 ? -5.138 -2.446 -9.682 1.00 85.94 127 ASP A N 1
ATOM 1030 C CA . ASP A 1 127 ? -6.269 -1.517 -9.484 1.00 85.94 127 ASP A CA 1
ATOM 1031 C C . ASP A 1 127 ? -7.140 -1.857 -8.262 1.00 85.94 127 ASP A C 1
ATOM 1033 O O . ASP A 1 127 ? -7.580 -0.967 -7.530 1.00 85.94 127 ASP A O 1
ATOM 1037 N N . ALA A 1 128 ? -7.352 -3.149 -7.990 1.00 89.06 128 ALA A N 1
ATOM 1038 C CA . ALA A 1 128 ? -8.130 -3.610 -6.842 1.00 89.06 128 ALA A CA 1
ATOM 1039 C C . ALA A 1 128 ? -7.558 -3.129 -5.496 1.00 89.06 128 ALA A C 1
ATOM 1041 O O . ALA A 1 128 ? -8.322 -2.890 -4.560 1.00 89.06 128 ALA A O 1
ATOM 1042 N N . LEU A 1 129 ? -6.235 -2.961 -5.392 1.00 88.75 129 LEU A N 1
ATOM 1043 C CA . LEU A 1 129 ? -5.575 -2.461 -4.186 1.00 88.75 129 LEU A CA 1
ATOM 1044 C C . LEU A 1 129 ? -5.867 -0.967 -3.984 1.00 88.75 129 LEU A C 1
ATOM 1046 O O . LEU A 1 129 ? -6.188 -0.550 -2.870 1.00 88.75 129 LEU A O 1
ATOM 1050 N N . TYR A 1 130 ? -5.867 -0.178 -5.062 1.00 87.56 130 TYR A N 1
ATOM 1051 C CA . TYR A 1 130 ? -6.258 1.233 -5.010 1.00 87.56 130 TYR A CA 1
ATOM 1052 C C . TYR A 1 130 ? -7.725 1.409 -4.635 1.00 87.56 130 TYR A C 1
ATOM 1054 O O . TYR A 1 130 ? -8.052 2.201 -3.750 1.00 87.56 130 TYR A O 1
ATOM 1062 N N . GLU A 1 131 ? -8.621 0.658 -5.273 1.00 90.38 131 GLU A N 1
ATOM 1063 C CA . GLU A 1 131 ? -10.052 0.735 -4.982 1.00 90.38 131 GLU A CA 1
ATOM 1064 C C . GLU A 1 131 ? -10.365 0.332 -3.535 1.00 90.38 131 GLU A C 1
ATOM 1066 O O . GLU A 1 131 ? -11.173 0.991 -2.867 1.00 90.38 131 GLU A O 1
ATOM 1071 N N . ALA A 1 132 ? -9.685 -0.703 -3.033 1.00 91.50 132 ALA A N 1
ATOM 1072 C CA . ALA A 1 132 ? -9.770 -1.127 -1.644 1.00 91.50 132 ALA A CA 1
ATOM 1073 C C . ALA A 1 132 ? -9.307 -0.025 -0.687 1.00 91.50 132 ALA A C 1
ATOM 1075 O O . ALA A 1 132 ? -10.030 0.312 0.255 1.00 91.50 132 ALA A O 1
ATOM 1076 N N . TYR A 1 133 ? -8.154 0.588 -0.961 1.00 91.44 133 TYR A N 1
ATOM 1077 C CA . TYR A 1 133 ? -7.631 1.682 -0.154 1.00 91.44 133 TYR A CA 1
ATOM 1078 C C . TYR A 1 133 ? -8.567 2.891 -0.130 1.00 91.44 133 TYR A C 1
ATOM 1080 O O . TYR A 1 133 ? -8.894 3.399 0.939 1.00 91.44 133 TYR A O 1
ATOM 1088 N N . ILE A 1 134 ? -9.071 3.325 -1.284 1.00 91.00 134 ILE A N 1
ATOM 1089 C CA . ILE A 1 134 ? -9.987 4.467 -1.369 1.00 91.00 134 ILE A CA 1
ATOM 1090 C C . ILE A 1 134 ? -11.272 4.200 -0.584 1.00 91.00 134 ILE A C 1
ATOM 1092 O O . ILE A 1 134 ? -11.778 5.081 0.120 1.00 91.00 134 ILE A O 1
ATOM 1096 N N . TYR A 1 135 ? -11.809 2.983 -0.687 1.00 92.38 135 TYR A N 1
ATOM 1097 C CA . TYR A 1 135 ? -12.966 2.583 0.100 1.00 92.38 135 TYR A CA 1
ATOM 1098 C C . TYR A 1 135 ? -12.663 2.623 1.600 1.00 92.38 135 TYR A C 1
ATOM 1100 O O . TYR A 1 135 ? -13.423 3.229 2.353 1.00 92.38 135 TYR A O 1
ATOM 1108 N N . PHE A 1 136 ? -11.549 2.037 2.033 1.00 92.12 136 PHE A N 1
ATOM 1109 C CA . PHE A 1 136 ? -11.099 2.073 3.421 1.00 92.12 136 PHE A CA 1
ATOM 1110 C C . PHE A 1 136 ? -10.914 3.514 3.930 1.00 92.12 136 PHE A C 1
ATOM 1112 O O . PHE A 1 136 ? -11.492 3.893 4.951 1.00 92.12 136 PHE A O 1
ATOM 1119 N N . ALA A 1 137 ? -10.182 4.353 3.199 1.00 91.12 137 ALA A N 1
ATOM 1120 C CA . ALA A 1 137 ? -9.868 5.719 3.597 1.00 91.12 137 ALA A CA 1
ATOM 1121 C C . ALA A 1 137 ? -11.121 6.603 3.691 1.00 91.12 137 ALA A C 1
ATOM 1123 O O . ALA A 1 137 ? -11.208 7.454 4.578 1.00 91.12 137 ALA A O 1
ATOM 1124 N N . GLY A 1 138 ? -12.104 6.381 2.810 1.00 91.31 138 GLY A N 1
ATOM 1125 C CA . GLY A 1 138 ? -13.378 7.103 2.803 1.00 91.31 138 GLY A CA 1
ATOM 1126 C C . GLY A 1 138 ? -14.381 6.655 3.872 1.00 91.31 138 GLY A C 1
ATOM 1127 O O . GLY A 1 138 ? -15.316 7.397 4.161 1.00 91.31 138 GLY A O 1
ATOM 1128 N N . ASN A 1 139 ? -14.205 5.467 4.461 1.00 92.44 139 ASN A N 1
ATOM 1129 C CA . ASN A 1 139 ? -15.125 4.905 5.459 1.00 92.44 139 ASN A CA 1
ATOM 1130 C C . ASN A 1 139 ? -14.541 4.862 6.878 1.00 92.44 139 ASN A C 1
ATOM 1132 O O . ASN A 1 139 ? -15.219 4.405 7.796 1.00 92.44 139 ASN A O 1
ATOM 1136 N N . THR A 1 140 ? -13.315 5.348 7.080 1.00 90.69 140 THR A N 1
ATOM 1137 C CA . THR A 1 140 ? -12.618 5.277 8.369 1.00 90.69 140 THR A CA 1
ATOM 1138 C C . THR A 1 140 ? -12.214 6.644 8.905 1.00 90.69 140 THR A C 1
ATOM 1140 O O . THR A 1 140 ? -12.018 7.607 8.160 1.00 90.69 140 THR A O 1
ATOM 1143 N N . LYS A 1 141 ? -12.072 6.725 10.233 1.00 92.75 141 LYS A N 1
ATOM 1144 C CA . LYS A 1 141 ? -11.573 7.920 10.935 1.00 92.75 141 LYS A CA 1
ATOM 1145 C C . LYS A 1 141 ? -10.079 7.845 11.265 1.00 92.75 141 LYS A C 1
ATOM 1147 O O . LYS A 1 141 ? -9.600 8.695 12.007 1.00 92.75 141 LYS A O 1
ATOM 1152 N N . PHE A 1 142 ? -9.378 6.849 10.726 1.00 90.12 142 PHE A N 1
ATOM 1153 C CA . PHE A 1 142 ? -7.944 6.669 10.924 1.00 90.12 142 PHE A CA 1
ATOM 1154 C C . PHE A 1 142 ? -7.146 7.902 10.481 1.00 90.12 142 PHE A C 1
ATOM 1156 O O . PHE A 1 142 ? -7.551 8.619 9.550 1.00 90.12 142 PHE A O 1
ATOM 1163 N N . SER A 1 143 ? -6.022 8.133 11.156 1.00 91.62 143 SER A N 1
ATOM 1164 C CA . SER A 1 143 ? -5.045 9.160 10.806 1.00 91.62 143 SER A CA 1
ATOM 1165 C C . SER A 1 143 ? -4.447 8.898 9.420 1.00 91.62 143 SER A C 1
ATOM 1167 O O . SER A 1 143 ? -4.622 7.833 8.822 1.00 91.62 143 SER A O 1
ATOM 1169 N N . VAL A 1 144 ? -3.731 9.889 8.886 1.00 90.94 144 VAL A N 1
ATOM 1170 C CA . VAL A 1 144 ? -2.996 9.716 7.628 1.00 90.94 144 VAL A CA 1
ATOM 1171 C C . VAL A 1 144 ? -1.915 8.643 7.795 1.00 90.94 144 VAL A C 1
ATOM 1173 O O . VAL A 1 144 ? -1.859 7.735 6.974 1.00 90.94 144 VAL A O 1
ATOM 1176 N N . SER A 1 145 ? -1.140 8.674 8.882 1.00 91.56 145 SER A N 1
ATOM 1177 C CA . SER A 1 145 ? -0.131 7.657 9.207 1.00 91.56 145 SER A CA 1
ATOM 1178 C C . SER A 1 145 ? -0.700 6.239 9.260 1.00 91.56 145 SER A C 1
ATOM 1180 O O . SER A 1 145 ? -0.177 5.341 8.602 1.00 91.56 145 SER A O 1
ATOM 1182 N N . GLU A 1 146 ? -1.819 6.027 9.956 1.00 90.94 146 GLU A N 1
ATOM 1183 C CA . GLU A 1 146 ? -2.487 4.724 10.013 1.00 90.94 146 GLU A CA 1
ATOM 1184 C C . GLU A 1 146 ? -2.894 4.268 8.608 1.00 90.94 146 GLU A C 1
ATOM 1186 O O . GLU A 1 146 ? -2.615 3.138 8.213 1.00 90.94 146 GLU A O 1
ATOM 1191 N N . LYS A 1 147 ? -3.496 5.160 7.812 1.00 91.50 147 LYS A N 1
ATOM 1192 C CA . LYS A 1 147 ? -3.920 4.840 6.444 1.00 91.50 147 LYS A CA 1
ATOM 1193 C C . LYS A 1 147 ? -2.748 4.461 5.539 1.00 91.50 147 LYS A C 1
ATOM 1195 O O . LYS A 1 147 ? -2.836 3.451 4.841 1.00 91.50 147 LYS A O 1
ATOM 1200 N N . LEU A 1 148 ? -1.654 5.221 5.593 1.00 91.75 148 LEU A N 1
ATOM 1201 C CA . LEU A 1 148 ? -0.414 4.920 4.874 1.00 91.75 148 LEU A CA 1
ATOM 1202 C C . LEU A 1 148 ? 0.160 3.563 5.290 1.00 91.75 148 LEU A C 1
ATOM 1204 O O . LEU A 1 148 ? 0.608 2.802 4.438 1.00 91.75 148 LEU A O 1
ATOM 1208 N N . SER A 1 149 ? 0.088 3.234 6.579 1.00 89.69 149 SER A N 1
ATOM 1209 C CA . SER A 1 149 ? 0.587 1.969 7.128 1.00 89.69 149 SER A CA 1
ATOM 1210 C C . SER A 1 149 ? -0.242 0.770 6.661 1.00 89.69 149 SER A C 1
ATOM 1212 O O . SER A 1 149 ? 0.311 -0.241 6.231 1.00 89.69 149 SER A O 1
ATOM 1214 N N . TYR A 1 150 ? -1.574 0.887 6.653 1.00 89.31 150 TYR A N 1
ATOM 1215 C CA . TYR A 1 150 ? -2.451 -0.153 6.103 1.00 89.31 150 TYR A CA 1
ATOM 1216 C C . TYR A 1 150 ? -2.227 -0.359 4.597 1.00 89.31 150 TYR A C 1
ATOM 1218 O O . TYR A 1 150 ? -2.168 -1.499 4.132 1.00 89.31 150 TYR A O 1
ATOM 1226 N N . LEU A 1 151 ? -2.050 0.728 3.838 1.00 89.38 151 LEU A N 1
ATOM 1227 C CA . LEU A 1 151 ? -1.726 0.664 2.412 1.00 89.38 151 LEU A CA 1
ATOM 1228 C C . LEU A 1 151 ? -0.369 -0.015 2.170 1.00 89.38 151 LEU A C 1
ATOM 1230 O O . LEU A 1 151 ? -0.295 -0.963 1.390 1.00 89.38 151 LEU A O 1
ATOM 1234 N N . ALA A 1 152 ? 0.676 0.404 2.889 1.00 89.19 152 ALA A N 1
ATOM 1235 C CA . ALA A 1 152 ? 2.011 -0.184 2.797 1.00 89.19 152 ALA A CA 1
ATOM 1236 C C . ALA A 1 152 ? 2.010 -1.684 3.146 1.00 89.19 152 ALA A C 1
ATOM 1238 O O . ALA A 1 152 ? 2.647 -2.474 2.451 1.00 89.19 152 ALA A O 1
ATOM 1239 N N . GLY A 1 153 ? 1.239 -2.101 4.158 1.00 86.25 153 GLY A N 1
ATOM 1240 C CA . GLY A 1 153 ? 1.051 -3.517 4.490 1.00 86.25 153 GLY A CA 1
ATOM 1241 C C . GLY A 1 153 ? 0.369 -4.319 3.379 1.00 86.25 153 GLY A C 1
ATOM 1242 O O . GLY A 1 153 ? 0.848 -5.389 3.020 1.00 86.25 153 GLY A O 1
ATOM 1243 N N . ALA A 1 154 ? -0.693 -3.795 2.761 1.00 85.94 154 ALA A N 1
ATOM 1244 C CA . ALA A 1 154 ? -1.357 -4.478 1.645 1.00 85.94 154 ALA A CA 1
ATOM 1245 C C . ALA A 1 154 ? -0.442 -4.615 0.413 1.00 85.94 154 ALA A C 1
ATOM 1247 O O . ALA A 1 154 ? -0.433 -5.639 -0.271 1.00 85.94 154 ALA A O 1
ATOM 1248 N N . MET A 1 155 ? 0.353 -3.581 0.134 1.00 85.62 155 MET A N 1
ATOM 1249 C CA . MET A 1 155 ? 1.347 -3.591 -0.941 1.00 85.62 155 MET A CA 1
ATOM 1250 C C . MET A 1 155 ? 2.458 -4.612 -0.664 1.00 85.62 155 MET A C 1
ATOM 1252 O O . MET A 1 155 ? 2.889 -5.324 -1.572 1.00 85.62 155 MET A O 1
ATOM 1256 N N . TRP A 1 156 ? 2.869 -4.740 0.600 1.00 82.06 156 TRP A N 1
ATOM 1257 C CA . TRP A 1 156 ? 3.793 -5.779 1.036 1.00 82.06 156 TRP A CA 1
ATOM 1258 C C . TRP A 1 156 ? 3.221 -7.186 0.857 1.00 82.06 156 TRP A C 1
ATOM 1260 O O . TRP A 1 156 ? 3.905 -8.047 0.310 1.00 82.06 156 TRP A O 1
ATOM 1270 N N . GLU A 1 157 ? 1.970 -7.429 1.261 1.00 80.62 157 GLU A N 1
ATOM 1271 C CA . GLU A 1 157 ? 1.291 -8.716 1.048 1.00 80.62 157 GLU A CA 1
ATOM 1272 C C . GLU A 1 157 ? 1.314 -9.104 -0.437 1.00 80.62 157 GLU A C 1
ATOM 1274 O O . GLU A 1 157 ? 1.706 -10.224 -0.779 1.00 80.62 157 GLU A O 1
ATOM 1279 N N . PHE A 1 158 ? 0.992 -8.159 -1.328 1.00 80.56 158 PHE A N 1
ATOM 1280 C CA . PHE A 1 158 ? 1.061 -8.378 -2.773 1.00 80.56 158 PHE A CA 1
ATOM 1281 C C . PHE A 1 158 ? 2.475 -8.742 -3.241 1.00 80.56 158 PHE A C 1
ATOM 1283 O O . PHE A 1 158 ? 2.651 -9.753 -3.919 1.00 80.56 158 PHE A O 1
ATOM 1290 N N . ALA A 1 159 ? 3.489 -7.962 -2.854 1.00 77.56 159 ALA A N 1
ATOM 1291 C CA . ALA A 1 159 ? 4.876 -8.240 -3.221 1.00 77.56 159 ALA A CA 1
ATOM 1292 C C . ALA A 1 159 ? 5.332 -9.608 -2.683 1.00 77.56 159 ALA A C 1
ATOM 1294 O O . ALA A 1 159 ? 5.942 -10.391 -3.401 1.00 77.56 159 ALA A O 1
ATOM 1295 N N . SER A 1 160 ? 4.970 -9.957 -1.449 1.00 72.94 160 SER A N 1
ATOM 1296 C CA . SER A 1 160 ? 5.325 -11.241 -0.833 1.00 72.94 160 SER A CA 1
ATOM 1297 C C . SER A 1 160 ? 4.598 -12.451 -1.435 1.00 72.94 160 SER A C 1
ATOM 1299 O O . SER A 1 160 ? 5.056 -13.578 -1.264 1.00 72.94 160 SER A O 1
ATOM 1301 N N . SER A 1 161 ? 3.502 -12.232 -2.173 1.00 70.31 161 SER A N 1
ATOM 1302 C CA . SER A 1 161 ? 2.718 -13.299 -2.814 1.00 70.31 161 SER A CA 1
ATOM 1303 C C . SER A 1 161 ? 3.450 -13.968 -3.985 1.00 70.31 161 SER A C 1
ATOM 1305 O O . SER A 1 161 ? 3.014 -15.017 -4.458 1.00 70.31 161 SER A O 1
ATOM 1307 N N . TYR A 1 162 ? 4.564 -13.398 -4.455 1.00 67.69 162 TYR A N 1
ATOM 1308 C CA . TYR A 1 162 ? 5.409 -14.016 -5.473 1.00 67.69 162 TYR A CA 1
ATOM 1309 C C . TYR A 1 162 ? 6.723 -14.494 -4.844 1.00 67.69 162 TYR A C 1
ATOM 1311 O O . TYR A 1 162 ? 7.556 -13.688 -4.432 1.00 67.69 162 TYR A O 1
ATOM 1319 N N . ASP A 1 163 ? 6.937 -15.815 -4.833 1.00 53.34 163 ASP A N 1
ATOM 1320 C CA . ASP A 1 163 ? 8.073 -16.515 -4.196 1.00 53.34 163 ASP A CA 1
ATOM 1321 C C . ASP A 1 163 ? 9.471 -15.946 -4.530 1.00 53.34 163 ASP A C 1
ATOM 1323 O O . ASP A 1 163 ? 10.423 -16.146 -3.776 1.00 53.34 163 ASP A O 1
ATOM 1327 N N . GLN A 1 164 ? 9.629 -15.223 -5.644 1.00 50.88 164 GLN A N 1
ATOM 1328 C CA . GLN A 1 164 ? 10.903 -14.598 -6.020 1.00 50.88 164 GLN A CA 1
ATOM 1329 C C . GLN A 1 164 ? 11.269 -13.383 -5.145 1.00 50.88 164 GLN A C 1
ATOM 1331 O O . GLN A 1 164 ? 12.458 -13.131 -4.929 1.00 50.88 164 GLN A O 1
ATOM 1336 N N . PHE A 1 165 ? 10.288 -12.685 -4.562 1.00 51.59 165 PHE A N 1
ATOM 1337 C CA . PHE A 1 165 ? 10.528 -11.535 -3.683 1.00 51.59 165 PHE A CA 1
ATOM 1338 C C . PHE A 1 165 ? 10.932 -11.910 -2.261 1.00 51.59 165 PHE A C 1
ATOM 1340 O O . PHE A 1 165 ? 11.515 -11.083 -1.566 1.00 51.59 165 PHE A O 1
ATOM 1347 N N . ALA A 1 166 ? 10.735 -13.165 -1.848 1.00 49.88 166 ALA A N 1
ATOM 1348 C CA . ALA A 1 166 ? 11.159 -13.646 -0.531 1.00 49.88 166 ALA A CA 1
ATOM 1349 C C . ALA A 1 166 ? 12.684 -13.546 -0.304 1.00 49.88 166 ALA A C 1
ATOM 1351 O O . ALA A 1 166 ? 13.146 -13.609 0.834 1.00 49.88 166 ALA A O 1
ATOM 1352 N N . SER A 1 167 ? 13.468 -13.408 -1.382 1.00 54.03 167 SER A N 1
ATOM 1353 C CA . SER A 1 167 ? 14.931 -13.270 -1.344 1.00 54.03 167 SER A CA 1
ATOM 1354 C C . SER A 1 167 ? 15.447 -11.834 -1.507 1.00 54.03 167 SER A C 1
ATOM 1356 O O . SER A 1 167 ? 16.652 -11.607 -1.380 1.00 54.03 167 SER A O 1
ATOM 1358 N N . MET A 1 168 ? 14.567 -10.875 -1.803 1.00 61.62 168 MET A N 1
ATOM 1359 C CA . MET A 1 168 ? 14.927 -9.481 -2.071 1.00 61.62 168 MET A CA 1
ATOM 1360 C C . MET A 1 168 ? 14.693 -8.612 -0.835 1.00 61.62 168 MET A C 1
ATOM 1362 O O . MET A 1 168 ? 13.856 -8.940 0.003 1.00 61.62 168 MET A O 1
ATOM 1366 N N . ASP A 1 169 ? 15.423 -7.497 -0.724 1.00 71.50 169 ASP A N 1
ATOM 1367 C CA . ASP A 1 169 ? 15.085 -6.477 0.268 1.00 71.50 169 ASP A CA 1
ATOM 1368 C C . ASP A 1 169 ? 13.703 -5.925 -0.084 1.00 71.50 169 ASP A C 1
ATOM 1370 O O . ASP A 1 169 ? 13.472 -5.320 -1.131 1.00 71.50 169 ASP A O 1
ATOM 1374 N N . SER A 1 170 ? 12.747 -6.241 0.763 1.00 69.75 170 SER A N 1
ATOM 1375 C CA . SER A 1 170 ? 11.338 -6.035 0.494 1.00 69.75 170 SER A CA 1
ATOM 1376 C C . SER A 1 170 ? 10.918 -4.579 0.698 1.00 69.75 170 SER A C 1
ATOM 1378 O O . SER A 1 170 ? 9.959 -4.146 0.065 1.00 69.75 170 SER A O 1
ATOM 1380 N N . GLY A 1 171 ? 11.677 -3.788 1.469 1.00 72.69 171 GLY A N 1
ATOM 1381 C CA . GLY A 1 171 ? 11.533 -2.330 1.508 1.00 72.69 171 GLY A CA 1
ATOM 1382 C C . GLY A 1 171 ? 11.983 -1.680 0.196 1.00 72.69 171 GLY A C 1
ATOM 1383 O O . GLY A 1 171 ? 11.308 -0.790 -0.322 1.00 72.69 171 GLY A O 1
ATOM 1384 N N . GLU A 1 172 ? 13.073 -2.178 -0.395 1.00 75.88 172 GLU A N 1
ATOM 1385 C CA . GLU A 1 172 ? 13.539 -1.758 -1.722 1.00 75.88 172 GLU A CA 1
ATOM 1386 C C . GLU A 1 172 ? 12.525 -2.103 -2.822 1.00 75.88 172 GLU A C 1
ATOM 1388 O O . GLU A 1 172 ? 12.167 -1.236 -3.620 1.00 75.88 172 GLU A O 1
ATOM 1393 N N . VAL A 1 173 ? 12.022 -3.339 -2.846 1.00 77.19 173 VAL A N 1
ATOM 1394 C CA . VAL A 1 173 ? 11.003 -3.786 -3.812 1.00 77.19 173 VAL A CA 1
ATOM 1395 C C . VAL A 1 173 ? 9.754 -2.911 -3.713 1.00 77.19 173 VAL A C 1
ATOM 1397 O O . VAL A 1 173 ? 9.303 -2.352 -4.713 1.00 77.19 173 VAL A O 1
ATOM 1400 N N . LEU A 1 174 ? 9.235 -2.739 -2.495 1.00 79.75 174 LEU A N 1
ATOM 1401 C CA . LEU A 1 174 ? 8.053 -1.932 -2.213 1.00 79.75 174 LEU A CA 1
ATOM 1402 C C . LEU A 1 174 ? 8.245 -0.482 -2.686 1.00 79.75 174 LEU A C 1
ATOM 1404 O O . LEU A 1 174 ? 7.363 0.068 -3.352 1.00 79.75 174 LEU A O 1
ATOM 1408 N N . GLY A 1 175 ? 9.406 0.119 -2.404 1.00 79.56 175 GLY A N 1
ATOM 1409 C CA . GLY A 1 175 ? 9.748 1.477 -2.830 1.00 79.56 175 GLY A CA 1
ATOM 1410 C C . GLY A 1 175 ? 9.846 1.634 -4.351 1.00 79.56 175 GLY A C 1
ATOM 1411 O O . GLY A 1 175 ? 9.374 2.632 -4.895 1.00 79.56 175 GLY A O 1
ATOM 1412 N N . LEU A 1 176 ? 10.401 0.643 -5.058 1.00 77.75 176 LEU A N 1
ATOM 1413 C CA . LEU A 1 176 ? 10.499 0.655 -6.522 1.00 77.75 176 LEU A CA 1
ATOM 1414 C C . LEU A 1 176 ? 9.126 0.588 -7.199 1.00 77.75 176 LEU A C 1
ATOM 1416 O O . LEU A 1 176 ? 8.873 1.367 -8.119 1.00 77.75 176 LEU A O 1
ATOM 1420 N N . PHE A 1 177 ? 8.241 -0.301 -6.740 1.00 78.44 177 PHE A N 1
ATOM 1421 C CA . PHE A 1 177 ? 6.873 -0.377 -7.260 1.00 78.44 177 PHE A CA 1
ATOM 1422 C C . PHE A 1 177 ? 6.100 0.913 -6.987 1.00 78.44 177 PHE A C 1
ATOM 1424 O O . PHE A 1 177 ? 5.544 1.508 -7.906 1.00 78.44 177 PHE A O 1
ATOM 1431 N N . SER A 1 178 ? 6.130 1.382 -5.735 1.00 80.00 178 SER A N 1
ATOM 1432 C CA . SER A 1 178 ? 5.402 2.584 -5.308 1.00 80.00 178 SER A CA 1
ATOM 1433 C C . SER A 1 178 ? 5.807 3.809 -6.125 1.00 80.00 178 SER A C 1
ATOM 1435 O O . SER A 1 178 ? 4.965 4.635 -6.463 1.00 80.00 178 SER A O 1
ATOM 1437 N N . LYS A 1 179 ? 7.094 3.906 -6.481 1.00 79.00 179 LYS A N 1
ATOM 1438 C CA . LYS A 1 179 ? 7.626 4.983 -7.314 1.00 79.00 179 LYS A CA 1
ATOM 1439 C C . LYS A 1 179 ? 7.110 4.933 -8.749 1.00 79.00 179 LYS A C 1
ATOM 1441 O O . LYS A 1 179 ? 6.883 5.985 -9.332 1.00 79.00 179 LYS A O 1
ATOM 1446 N N . ALA A 1 180 ? 6.982 3.760 -9.354 1.00 77.44 180 ALA A N 1
ATOM 1447 C CA . ALA A 1 180 ? 6.636 3.676 -10.772 1.00 77.44 180 ALA A CA 1
ATOM 1448 C C . ALA A 1 180 ? 5.168 4.004 -11.070 1.00 77.44 180 ALA A C 1
ATOM 1450 O O . ALA A 1 180 ? 4.845 4.429 -12.176 1.00 77.44 180 ALA A O 1
ATOM 1451 N N . ASP A 1 181 ? 4.308 3.899 -10.059 1.00 74.19 181 ASP A N 1
ATOM 1452 C CA . ASP A 1 181 ? 2.919 4.365 -10.103 1.00 74.19 181 ASP A CA 1
ATOM 1453 C C . ASP A 1 181 ? 2.752 5.880 -9.977 1.00 74.19 181 ASP A C 1
ATOM 1455 O O . ASP A 1 181 ? 1.657 6.438 -10.129 1.00 74.19 181 ASP A O 1
ATOM 1459 N N . VAL A 1 182 ? 3.849 6.578 -9.705 1.00 72.81 182 VAL A N 1
ATOM 1460 C CA . VAL A 1 182 ? 3.876 8.028 -9.687 1.00 72.81 182 VAL A CA 1
ATOM 1461 C C . VAL A 1 182 ? 4.108 8.524 -11.112 1.00 72.81 182 VAL A C 1
ATOM 1463 O O . VAL A 1 182 ? 5.208 8.432 -11.648 1.00 72.81 182 VAL A O 1
ATOM 1466 N N . ILE A 1 183 ? 3.059 9.072 -11.724 1.00 65.06 183 ILE A N 1
ATOM 1467 C CA . ILE A 1 183 ? 3.157 9.802 -12.994 1.00 65.06 183 ILE A CA 1
ATOM 1468 C C . ILE A 1 183 ? 3.456 11.270 -12.661 1.00 65.06 183 ILE A C 1
ATOM 1470 O O . ILE A 1 183 ? 2.743 11.854 -11.839 1.00 65.06 183 ILE A O 1
ATOM 1474 N N . ASP A 1 184 ? 4.492 11.837 -13.283 1.00 55.81 184 ASP A N 1
ATOM 1475 C CA . ASP A 1 184 ? 4.836 13.268 -13.200 1.00 55.81 184 ASP A CA 1
ATOM 1476 C C . ASP A 1 184 ? 3.789 14.182 -13.865 1.00 55.81 184 ASP A C 1
ATOM 1478 O O . ASP A 1 184 ? 3.272 13.835 -14.958 1.00 55.81 184 ASP A O 1
#

Secondary structure (DSSP, 8-state):
--HHHHHHHHHHHHHHHHHHHHHHTT-S-GGGGT------GGG---HHHHHHHHH-EEEEEEETTEEEEEE--SEEEEEEEE-GGGEEEEEEEE---GGG-PPPEEEEEEEE--SS-TT-GGG-S-HHHHHHHHHHHHH----HHHHHHHHHHHHHHHHHTSTTGGGS-HHHHHHHHHHHT---

pLDDT: mean 75.57, std 14.64, range [32.78, 94.25]

Foldseek 3Di:
DPPPVLQPVLLLLLLLLLLVLCVVVVNDDNVVVVDPDDDDPLQAADVVLLVLLQAVWDWDCPDVVRTDTDRDQQWAFPDWDQDPPQWTKTKIWHDDPCVLVDDIDIFIDTARADPVCNLPLLRADTPRLSVSLVVVVVSDPDTNNSSSNSSLSNLLNVQVVDVVCVPPPSSVSSSSRSVNSNDD

Radius of gyration: 16.68 Å; chains: 1; bounding box: 41×47×40 Å

Organism: Vibrio parahaemolyticus (NCBI:txid670)

Sequence (184 aa):
MTTKHYVLNVQSELKTISSQLLKETGRFDIDSFGWEIEHTDDNYIDWDIVAGNSFMYRTEETEPGNIVSYFRSIICVTNVEEGVNGLYKVMVKVDLPEEYGLPVKFFECNYEFDKSNPLDTTKGYPDALYEAYIYFAGNTKFSVSEKLSYLAGAMWEFASSYDQFASMDSGEVLGLFSKADVID